Protein AF-0000000079721754 (afdb_homodimer)

Foldseek 3Di:
DKKKKWKFAPVLVVQLQVLCVVVPQNDWDKDKDWDWDLPPPDDPPPPPSPPRDTDIIMIIIGDADPVCVVVSVVSLVVRLDDPDPGGTDMDMDDDPKAAQPVVRDMDNVRRD/DKKKKWKFAPVLVVQLQVLCVVVPQPDWDKDKDWDFDQPPPPDPDDDDCSPRDTDIIMIIIADADPVCVVVSVVSLVVRLDDPDPGRTDMDMDDDDKAAQPVVRDMDRVRRD

Radius of gyration: 19.51 Å; Cα contacts (8 Å, |Δi|>4): 430; chains: 2; bounding box: 58×49×36 Å

Organism: NCBI:txid616991

Structure (mmCIF, N/CA/C/O backbone):
data_AF-0000000079721754-model_v1
#
loop_
_entity.id
_entity.type
_entity.pdbx_description
1 polymer 'Nitrogen regulatory protein P-II family'
#
loop_
_atom_site.group_PDB
_atom_site.id
_atom_site.type_symbol
_atom_site.label_atom_id
_atom_site.label_alt_id
_atom_site.label_comp_id
_atom_site.label_asym_id
_atom_site.label_entity_id
_atom_site.label_seq_id
_atom_site.pdbx_PDB_ins_code
_atom_site.Cartn_x
_atom_site.Cartn_y
_atom_site.Cartn_z
_atom_site.occupancy
_atom_site.B_iso_or_equiv
_atom_site.auth_seq_id
_atom_site.auth_comp_id
_atom_site.auth_asym_id
_atom_site.auth_atom_id
_atom_site.pdbx_PDB_model_num
ATOM 1 N N . MET A 1 1 ? 7.012 -6.102 11.469 1 96.62 1 MET A N 1
ATOM 2 C CA . MET A 1 1 ? 6.816 -5 10.531 1 96.62 1 MET A CA 1
ATOM 3 C C . MET A 1 1 ? 5.391 -4.465 10.602 1 96.62 1 MET A C 1
ATOM 5 O O . MET A 1 1 ? 4.457 -5.211 10.914 1 96.62 1 MET A O 1
ATOM 9 N N . LYS A 1 2 ? 5.215 -3.211 10.516 1 98.38 2 LYS A N 1
ATOM 10 C CA . LYS A 1 2 ? 3.895 -2.594 10.594 1 98.38 2 LYS A CA 1
ATOM 11 C C . LYS A 1 2 ? 3.588 -1.787 9.336 1 98.38 2 LYS A C 1
ATOM 13 O O . LYS A 1 2 ? 4.477 -1.153 8.766 1 98.38 2 LYS A O 1
ATOM 18 N N . LYS A 1 3 ? 2.326 -1.856 8.984 1 98.62 3 LYS A N 1
ATOM 19 C CA . LYS A 1 3 ? 1.794 -0.951 7.973 1 98.62 3 LYS A CA 1
ATOM 20 C C . LYS A 1 3 ? 0.983 0.173 8.609 1 98.62 3 LYS A C 1
ATOM 22 O O . LYS A 1 3 ? 0.074 -0.084 9.406 1 98.62 3 LYS A O 1
ATOM 27 N N . ILE A 1 4 ? 1.38 1.38 8.266 1 98.75 4 ILE A N 1
ATOM 28 C CA . ILE A 1 4 ? 0.632 2.574 8.641 1 98.75 4 ILE A CA 1
ATOM 29 C C . ILE A 1 4 ? -0.169 3.082 7.445 1 98.75 4 ILE A C 1
ATOM 31 O O . ILE A 1 4 ? 0.4 3.395 6.395 1 98.75 4 ILE A O 1
ATOM 35 N N . GLU A 1 5 ? -1.462 3.117 7.574 1 98.88 5 GLU A N 1
ATOM 36 C CA . GLU A 1 5 ? -2.354 3.795 6.641 1 98.88 5 GLU A CA 1
ATOM 37 C C . GLU A 1 5 ? -2.889 5.098 7.23 1 98.88 5 GLU A C 1
ATOM 39 O O . GLU A 1 5 ? -3.518 5.09 8.289 1 98.88 5 GLU A O 1
ATOM 44 N N . ALA A 1 6 ? -2.65 6.184 6.531 1 98.88 6 ALA A N 1
ATOM 45 C CA . ALA A 1 6 ? -3.127 7.48 7.004 1 98.88 6 ALA A CA 1
ATOM 46 C C . ALA A 1 6 ? -3.986 8.172 5.949 1 98.88 6 ALA A C 1
ATOM 48 O O . ALA A 1 6 ? -3.627 8.195 4.77 1 98.88 6 ALA A O 1
ATOM 49 N N . ILE A 1 7 ? -5.125 8.68 6.301 1 98.62 7 ILE A N 1
ATOM 50 C CA . ILE A 1 7 ? -5.988 9.531 5.492 1 98.62 7 ILE A CA 1
ATOM 51 C C . ILE A 1 7 ? -5.984 10.953 6.051 1 98.62 7 ILE A C 1
ATOM 53 O O . ILE A 1 7 ? -6.379 11.172 7.195 1 98.62 7 ILE A O 1
ATOM 57 N N . ILE A 1 8 ? -5.496 11.875 5.227 1 98.56 8 ILE A N 1
ATOM 58 C CA . ILE A 1 8 ? -5.309 13.227 5.746 1 98.56 8 ILE A CA 1
ATOM 59 C C . ILE A 1 8 ? -5.832 14.242 4.738 1 98.56 8 ILE A C 1
ATOM 61 O O . ILE A 1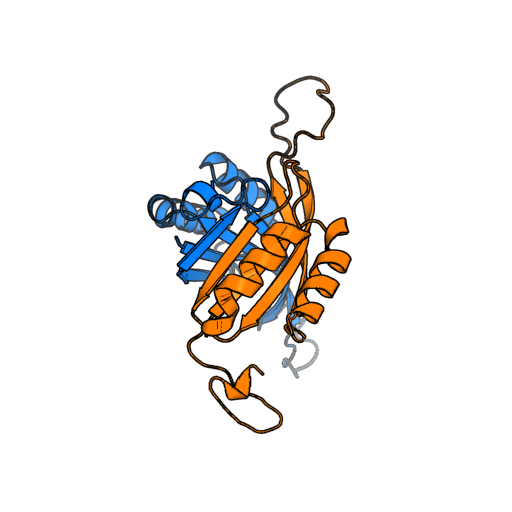 8 ? -6.137 13.898 3.594 1 98.56 8 ILE A O 1
ATOM 65 N N . ARG A 1 9 ? -5.922 15.516 5.184 1 97 9 ARG A N 1
ATOM 66 C CA . ARG A 1 9 ? -6.207 16.609 4.266 1 97 9 ARG A CA 1
ATOM 67 C C . ARG A 1 9 ? -5.121 16.734 3.201 1 97 9 ARG A C 1
ATOM 69 O O . ARG A 1 9 ? -3.93 16.672 3.512 1 97 9 ARG A O 1
ATOM 76 N N . LYS A 1 10 ? -5.598 17 2.012 1 97.25 10 LYS A N 1
ATOM 77 C CA . LYS A 1 10 ? -4.629 17.203 0.936 1 97.25 10 LYS A CA 1
ATOM 78 C C . LYS A 1 10 ? -3.709 18.375 1.242 1 97.25 10 LYS A C 1
ATOM 80 O O . LYS A 1 10 ? -2.525 18.359 0.899 1 97.25 10 LYS A O 1
ATOM 85 N N . SER A 1 11 ? -4.238 19.391 1.884 1 97.38 11 SER A N 1
ATOM 86 C CA . SER A 1 11 ? -3.496 20.625 2.156 1 97.38 11 SER A CA 1
ATOM 87 C C . SER A 1 11 ? -2.357 20.375 3.139 1 97.38 11 SER A C 1
ATOM 89 O O . SER A 1 11 ? -1.442 21.188 3.258 1 97.38 11 SER A O 1
ATOM 91 N N . LYS A 1 12 ? -2.379 19.25 3.834 1 98.12 12 LYS A N 1
ATOM 92 C CA . LYS A 1 12 ? -1.372 18.969 4.855 1 98.12 12 LYS A CA 1
ATOM 93 C C . LYS A 1 12 ? -0.312 18 4.336 1 98.12 12 LYS A C 1
ATOM 95 O O . LYS A 1 12 ? 0.682 17.734 5.016 1 98.12 12 LYS A O 1
ATOM 100 N N . PHE A 1 13 ? -0.458 17.5 3.18 1 97.75 13 PHE A N 1
ATOM 101 C CA . PHE A 1 13 ? 0.367 16.406 2.676 1 97.75 13 PHE A CA 1
ATOM 102 C C . PHE A 1 13 ? 1.832 16.828 2.607 1 97.75 13 PHE A C 1
ATOM 104 O O . PHE A 1 13 ? 2.713 16.094 3.053 1 97.75 13 PHE A O 1
ATOM 111 N N . ASP A 1 14 ? 2.059 17.984 1.991 1 96.38 14 ASP A N 1
ATOM 112 C CA . ASP A 1 14 ? 3.447 18.406 1.822 1 96.38 14 ASP A CA 1
ATOM 113 C C . ASP A 1 14 ? 4.152 18.531 3.172 1 96.38 14 ASP A C 1
ATOM 115 O O . ASP A 1 14 ? 5.312 18.141 3.311 1 96.38 14 ASP A O 1
ATOM 119 N N . ASP A 1 15 ? 3.486 19.047 4.152 1 97.88 15 ASP A N 1
ATOM 120 C CA . ASP A 1 15 ? 4.047 19.172 5.496 1 97.88 15 ASP A CA 1
ATOM 121 C C . ASP A 1 15 ? 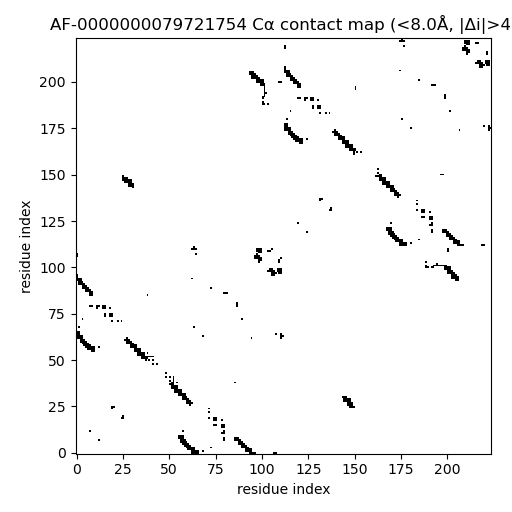4.34 17.797 6.094 1 97.88 15 ASP A C 1
ATOM 123 O O . ASP A 1 15 ? 5.402 17.578 6.68 1 97.88 15 ASP A O 1
ATOM 127 N N . VAL A 1 16 ? 3.418 16.891 5.977 1 98.31 16 VAL A N 1
ATOM 128 C CA . VAL A 1 16 ? 3.58 15.539 6.5 1 98.31 16 VAL A CA 1
ATOM 129 C C . VAL A 1 16 ? 4.746 14.844 5.801 1 98.31 16 VAL A C 1
ATOM 131 O O . VAL A 1 16 ? 5.594 14.227 6.449 1 98.31 16 VAL A O 1
ATOM 134 N N . LYS A 1 17 ? 4.75 14.984 4.469 1 96.75 17 LYS A N 1
ATOM 135 C CA . LYS A 1 17 ? 5.828 14.406 3.674 1 96.75 17 LYS A CA 1
ATOM 136 C C . LYS A 1 17 ? 7.191 14.883 4.16 1 96.75 17 LYS A C 1
ATOM 138 O O . LYS A 1 17 ? 8.094 14.078 4.387 1 96.75 17 LYS A O 1
ATOM 143 N N . LYS A 1 18 ? 7.336 16.172 4.301 1 96.12 18 LYS A N 1
ATOM 144 C CA . LYS A 1 18 ? 8.586 16.766 4.77 1 96.12 18 LYS A CA 1
ATOM 145 C C . LYS A 1 18 ? 8.953 16.234 6.156 1 96.12 18 LYS A C 1
ATOM 147 O O . LYS A 1 18 ? 10.109 15.883 6.406 1 96.12 18 LYS A O 1
ATOM 152 N N . ALA A 1 19 ? 8.031 16.203 7.047 1 98 19 ALA A N 1
ATOM 153 C CA . ALA A 1 19 ? 8.266 15.75 8.422 1 98 19 ALA A CA 1
ATOM 154 C C . ALA A 1 19 ? 8.695 14.289 8.453 1 98 19 ALA A C 1
ATOM 156 O O . ALA A 1 19 ? 9.57 13.906 9.227 1 98 19 ALA A O 1
ATOM 157 N N . LEU A 1 20 ? 8.055 13.445 7.656 1 97.12 20 LEU A N 1
ATOM 158 C CA . LEU A 1 20 ? 8.422 12.039 7.574 1 97.12 20 LEU A CA 1
ATOM 159 C C . LEU A 1 20 ? 9.859 11.875 7.094 1 97.12 20 LEU A C 1
ATOM 161 O O . LEU A 1 20 ? 10.609 11.055 7.629 1 97.12 20 LEU A O 1
ATOM 165 N N . HIS A 1 21 ? 10.211 12.688 6.102 1 94.19 21 HIS A N 1
ATOM 166 C CA . HIS A 1 21 ? 11.578 12.648 5.59 1 94.19 21 HIS A CA 1
ATOM 167 C C . HIS A 1 21 ? 12.578 13.023 6.676 1 94.19 21 HIS A C 1
ATOM 169 O O . HIS A 1 21 ? 13.656 12.43 6.762 1 94.19 21 HIS A O 1
ATOM 175 N N . GLN A 1 22 ? 12.258 13.938 7.453 1 96.12 22 GLN A N 1
ATOM 176 C CA . GLN A 1 22 ? 13.148 14.43 8.5 1 96.12 22 GLN A CA 1
ATOM 177 C C . GLN A 1 22 ? 13.445 13.344 9.523 1 96.12 22 GLN A C 1
ATOM 179 O O . GLN A 1 22 ? 14.523 13.32 10.117 1 96.12 22 GLN A O 1
ATOM 184 N N . ILE A 1 23 ? 12.539 12.406 9.695 1 95.62 23 ILE A N 1
ATOM 185 C CA . ILE A 1 23 ? 12.773 11.375 10.695 1 95.62 23 ILE A CA 1
ATOM 186 C C . ILE A 1 23 ? 13.281 10.102 10.016 1 95.62 23 ILE A C 1
ATOM 188 O O . ILE A 1 23 ? 13.359 9.047 10.641 1 95.62 23 ILE A O 1
ATOM 192 N N . GLY A 1 24 ? 13.445 10.133 8.672 1 93.06 24 GLY A N 1
ATOM 193 C CA . GLY A 1 24 ? 14.086 9.031 7.977 1 93.06 24 GLY A CA 1
ATOM 194 C C . GLY A 1 24 ? 13.109 8.117 7.266 1 93.06 24 GLY A C 1
ATOM 195 O O . GLY A 1 24 ? 13.477 7.039 6.809 1 93.06 24 GLY A O 1
ATOM 196 N N . VAL A 1 25 ? 11.891 8.445 7.289 1 93.81 25 VAL A N 1
ATOM 197 C CA . VAL A 1 25 ? 10.898 7.707 6.52 1 93.81 25 VAL A CA 1
ATOM 198 C C . VAL A 1 25 ? 10.789 8.297 5.113 1 93.81 25 VAL A C 1
ATOM 200 O O . VAL A 1 25 ? 10.062 9.266 4.895 1 93.81 25 VAL A O 1
ATOM 203 N N . ASN A 1 26 ? 11.461 7.617 4.207 1 89.62 26 ASN A N 1
ATOM 204 C CA . ASN A 1 26 ? 11.648 8.234 2.896 1 89.62 26 ASN A CA 1
ATOM 205 C C . ASN A 1 26 ? 10.82 7.523 1.827 1 89.62 26 ASN A C 1
ATOM 207 O O . ASN A 1 26 ? 10.594 8.07 0.748 1 89.62 26 ASN A O 1
ATOM 211 N N . PHE A 1 27 ? 10.453 6.301 2.191 1 90.44 27 PHE A N 1
ATOM 212 C CA . PHE A 1 27 ? 9.812 5.48 1.17 1 90.44 27 PHE A CA 1
ATOM 213 C C . PHE A 1 27 ? 8.383 5.141 1.564 1 90.44 27 PHE A C 1
ATOM 215 O O . PHE A 1 27 ? 8.148 4.461 2.568 1 90.44 27 PHE A O 1
ATOM 222 N N . PHE A 1 28 ? 7.465 5.641 0.811 1 95.81 28 PHE A N 1
ATOM 223 C CA . PHE A 1 28 ? 6.066 5.273 0.996 1 95.81 28 PHE A CA 1
ATOM 224 C C . PHE A 1 28 ? 5.25 5.613 -0.245 1 95.81 28 PHE A C 1
ATOM 226 O O . PHE A 1 28 ? 5.734 6.293 -1.149 1 95.81 28 PHE A O 1
ATOM 233 N N . SER A 1 29 ? 4.051 5.109 -0.327 1 97.06 29 SER A N 1
ATOM 234 C CA . SER A 1 29 ? 3.137 5.371 -1.432 1 97.06 29 SER A CA 1
ATOM 235 C C . SER A 1 29 ? 1.952 6.219 -0.979 1 97.06 29 SER A C 1
ATOM 237 O O . SER A 1 29 ? 1.551 6.164 0.185 1 97.06 29 SER A O 1
ATOM 239 N N . TYR A 1 30 ? 1.486 6.98 -1.917 1 97.81 30 TYR A N 1
ATOM 240 C CA . TYR A 1 30 ? 0.288 7.758 -1.619 1 97.81 30 TYR A CA 1
ATOM 241 C C . TYR A 1 30 ? -0.588 7.906 -2.857 1 97.81 30 TYR A C 1
ATOM 243 O O . TYR A 1 30 ? -0.105 7.777 -3.986 1 97.81 30 TYR A O 1
ATOM 251 N N . TRP A 1 31 ? -1.877 8.109 -2.678 1 97.44 31 TRP A N 1
ATOM 252 C CA . TRP A 1 31 ? -2.84 8.375 -3.74 1 97.44 31 TRP A CA 1
ATOM 253 C C . TRP A 1 31 ? -4.043 9.141 -3.203 1 97.44 31 TRP A C 1
ATOM 255 O O . TRP A 1 31 ? -4.156 9.367 -1.996 1 97.44 31 TRP A O 1
ATOM 265 N N . ASP A 1 32 ? -4.836 9.648 -4.117 1 96.88 32 ASP A N 1
ATOM 266 C CA . ASP A 1 32 ? -6.031 10.375 -3.709 1 96.88 32 ASP A CA 1
ATOM 267 C C . ASP A 1 32 ? -7.199 9.43 -3.453 1 96.88 32 ASP A C 1
ATOM 269 O O . ASP A 1 32 ? -7.367 8.438 -4.168 1 96.88 32 ASP A O 1
ATOM 273 N N . VAL A 1 33 ? -7.977 9.828 -2.48 1 97.31 33 VAL A N 1
ATOM 274 C CA . VAL A 1 33 ? -9.211 9.102 -2.203 1 97.31 33 VAL A CA 1
ATOM 275 C C . VAL A 1 33 ? -10.352 10.094 -1.987 1 97.31 33 VAL A C 1
ATOM 277 O O . VAL A 1 33 ? -10.117 11.266 -1.701 1 97.31 33 VAL A O 1
ATOM 280 N N . THR A 1 34 ? -11.5 9.586 -2.246 1 94.94 34 THR A N 1
ATOM 281 C CA . THR A 1 34 ? -12.711 10.352 -1.976 1 94.94 34 THR A CA 1
ATOM 282 C C . THR A 1 34 ? -13.492 9.742 -0.815 1 94.94 34 THR A C 1
ATOM 284 O O . THR A 1 34 ? -13.766 8.539 -0.812 1 94.94 34 THR A O 1
ATOM 287 N N . GLY A 1 35 ? -13.609 10.531 0.188 1 91.62 35 GLY A N 1
ATOM 288 C CA . GLY A 1 35 ? -14.422 10.125 1.323 1 91.62 35 GLY A CA 1
ATOM 289 C C . GLY A 1 35 ? -15.805 10.742 1.316 1 91.62 35 GLY A C 1
ATOM 290 O O . GLY A 1 35 ? -16.094 11.617 0.498 1 91.62 35 GLY A O 1
ATOM 291 N N . VAL A 1 36 ? -16.688 10.094 2.135 1 88.62 36 VAL A N 1
ATOM 292 C CA . VAL A 1 36 ? -18.031 10.617 2.369 1 88.62 36 VAL A CA 1
ATOM 293 C C . VAL A 1 36 ? -18.156 11.086 3.818 1 88.62 36 VAL A C 1
ATOM 295 O O . VAL A 1 36 ? -17.719 10.383 4.742 1 88.62 36 VAL A O 1
ATOM 298 N N . GLY A 1 37 ? -18.406 12.344 3.967 1 78 37 GLY A N 1
ATOM 299 C CA . GLY A 1 37 ? -18.562 12.867 5.312 1 78 37 GLY A CA 1
ATOM 300 C C . GLY A 1 37 ? -19.625 13.961 5.414 1 78 37 GLY A C 1
ATOM 301 O O . GLY A 1 37 ? -20.281 14.289 4.426 1 78 37 GLY A O 1
ATOM 302 N N . ASN A 1 38 ? -19.969 14.203 6.66 1 70.19 38 ASN A N 1
ATOM 303 C CA . ASN A 1 38 ? -20.953 15.234 6.957 1 70.19 38 ASN A CA 1
ATOM 304 C C . ASN A 1 38 ? -20.375 16.641 6.828 1 70.19 38 ASN A C 1
ATOM 306 O O . ASN A 1 38 ? -20.875 17.578 7.434 1 70.19 38 ASN A O 1
ATOM 310 N N . GLU A 1 39 ? -19.266 16.609 6.152 1 59.31 39 GLU A N 1
ATOM 311 C CA . GLU A 1 39 ? -18.719 17.969 6.117 1 59.31 39 GLU A CA 1
ATOM 312 C C . GLU A 1 39 ? -19.672 18.922 5.41 1 59.31 39 GLU A C 1
ATOM 314 O O . GLU A 1 39 ? -20.109 18.672 4.285 1 59.31 39 GLU A O 1
ATOM 319 N N . LYS A 1 40 ? -20.484 19.578 6.18 1 53.81 40 LYS A N 1
ATOM 320 C CA . LYS A 1 40 ? -21.469 20.578 5.773 1 53.81 40 LYS A CA 1
ATOM 321 C C . LYS A 1 40 ? -20.844 21.625 4.852 1 53.81 40 LYS A C 1
ATOM 323 O O . LYS A 1 40 ? -20.25 22.594 5.324 1 53.81 40 LYS A O 1
ATOM 328 N N . GLU A 1 41 ? -20.047 21.203 3.955 1 49.56 41 GLU A N 1
ATOM 329 C CA . GLU A 1 41 ? -19.828 22.453 3.254 1 49.56 41 GLU A CA 1
ATOM 330 C C . GLU A 1 41 ? -21.125 23.031 2.701 1 49.56 41 GLU A C 1
ATOM 332 O O . GLU A 1 41 ? -21.109 23.969 1.91 1 49.56 41 GLU A O 1
ATOM 337 N N . GLY A 1 42 ? -22.094 22.203 2.592 1 45.84 42 GLY A N 1
ATOM 338 C CA . GLY A 1 42 ? -23.172 22.766 1.792 1 45.84 42 GLY A CA 1
ATOM 339 C C . GLY A 1 42 ? -23.875 23.938 2.457 1 45.84 42 GLY A C 1
ATOM 340 O O . GLY A 1 42 ? -23.859 24.047 3.684 1 45.84 42 GLY A O 1
ATOM 341 N N . HIS A 1 43 ? -23.938 25.016 1.72 1 44 43 HIS A N 1
ATOM 342 C CA . HIS A 1 43 ? -24.922 26.078 1.88 1 44 43 HIS A CA 1
ATOM 343 C C . HIS A 1 43 ? -26.312 25.516 2.111 1 44 43 HIS A C 1
ATOM 345 O O . HIS A 1 43 ? -26.719 24.562 1.443 1 44 43 HIS A O 1
ATOM 351 N N . VAL A 1 44 ? -26.812 25.625 3.449 1 45.53 44 VAL A N 1
ATOM 352 C CA . VAL A 1 44 ? -28.219 25.453 3.783 1 45.53 44 VAL A CA 1
ATOM 353 C C . VAL A 1 44 ? -29.078 25.844 2.58 1 45.53 44 VAL A C 1
ATOM 355 O O . VAL A 1 44 ? -29.172 27.016 2.219 1 45.53 44 VAL A O 1
ATOM 358 N N . TYR A 1 45 ? -28.797 25.109 1.357 1 46.56 45 TYR A N 1
ATOM 359 C CA . TYR A 1 45 ? -29.875 25.625 0.508 1 46.56 45 TYR A CA 1
ATOM 360 C C . TYR A 1 45 ? -31.188 24.906 0.774 1 46.56 45 TYR A C 1
ATOM 362 O O . TYR A 1 45 ? -31.344 23.734 0.422 1 46.56 45 TYR A O 1
ATOM 370 N N . ARG A 1 46 ? -32.062 25.484 1.209 1 48.69 46 ARG A N 1
ATOM 371 C CA . ARG A 1 46 ? -33.5 25.406 1.381 1 48.69 46 ARG A CA 1
ATOM 372 C C . ARG A 1 46 ? -33.906 24.047 1.946 1 48.69 46 ARG A C 1
ATOM 374 O O . ARG A 1 46 ? -34.719 23.344 1.348 1 48.69 46 ARG A O 1
ATOM 381 N N . GLY A 1 47 ? -33.312 23.328 3.219 1 45.69 47 GLY A N 1
ATOM 382 C CA . GLY A 1 47 ? -33.906 22.25 4 1 45.69 47 GLY A CA 1
ATOM 383 C C . GLY A 1 47 ? -33.219 20.922 3.83 1 45.69 47 GLY A C 1
ATOM 384 O O . GLY A 1 47 ? -33.219 20.094 4.746 1 45.69 47 GLY A O 1
ATOM 385 N N . ILE A 1 48 ? -33.406 20.219 2.623 1 49.28 48 ILE A N 1
ATOM 386 C CA . ILE A 1 48 ? -33.062 18.797 2.617 1 49.28 48 ILE A CA 1
ATOM 387 C C . ILE A 1 48 ? -31.547 18.641 2.711 1 4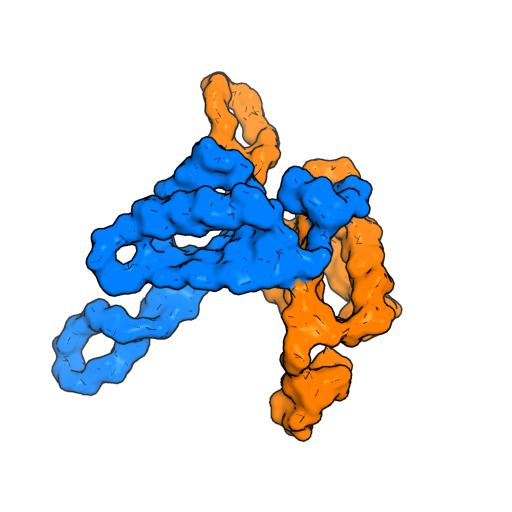9.28 48 ILE A C 1
ATOM 389 O O . ILE A 1 48 ? -30.812 19.109 1.831 1 49.28 48 ILE A O 1
ATOM 393 N N . SER A 1 49 ? -30.844 18.656 3.828 1 49.38 49 SER A N 1
ATOM 394 C CA . SER A 1 49 ? -29.422 18.594 4.152 1 49.38 49 SER A CA 1
ATOM 395 C C . SER A 1 49 ? -28.828 17.25 3.766 1 49.38 49 SER A C 1
ATOM 397 O O . SER A 1 49 ? -27.703 16.922 4.164 1 49.38 49 SER A O 1
ATOM 399 N N . TYR A 1 50 ? -29.406 16.328 3.125 1 52.91 50 TYR A N 1
ATOM 400 C CA . TYR A 1 50 ? -28.766 15.023 2.996 1 52.91 50 TYR A CA 1
ATOM 401 C C . TYR A 1 50 ? -27.438 15.141 2.262 1 52.91 50 TYR A C 1
ATOM 403 O O . TYR A 1 50 ? -27.406 15.195 1.029 1 52.91 50 TYR A O 1
ATOM 411 N N . SER A 1 51 ? -26.781 16.266 2.252 1 56.41 51 SER A N 1
ATOM 412 C CA . SER A 1 51 ? -25.781 16.406 1.198 1 56.41 51 SER A CA 1
ATOM 413 C C . SER A 1 51 ? -24.484 15.68 1.563 1 56.41 51 SER A C 1
ATOM 415 O O . SER A 1 51 ? -23.734 16.141 2.43 1 56.41 51 SER A O 1
ATOM 417 N N . THR A 1 52 ? -24.547 14.336 1.687 1 65.94 52 THR A N 1
ATOM 418 C CA . THR A 1 52 ? -23.234 13.695 1.737 1 65.94 52 THR A CA 1
ATOM 419 C C . THR A 1 52 ? -22.312 14.273 0.669 1 65.94 52 THR A C 1
ATOM 421 O O . THR A 1 52 ? -22.719 14.477 -0.475 1 65.94 52 THR A O 1
ATOM 424 N N . SER A 1 53 ? -21.297 15.102 1.13 1 79.75 53 SER A N 1
ATOM 425 C CA . SER A 1 53 ? -20.359 15.711 0.195 1 79.75 53 SER A CA 1
ATOM 426 C C . SER A 1 53 ? -19.141 14.828 -0.009 1 79.75 53 SER A C 1
ATOM 428 O O . SER A 1 53 ? -18.719 14.109 0.905 1 79.75 53 SER A O 1
ATOM 430 N N . ASP A 1 54 ? -18.828 14.594 -1.211 1 89.19 54 ASP A N 1
ATOM 431 C CA . ASP A 1 54 ? -17.547 13.984 -1.557 1 89.19 54 ASP A CA 1
ATOM 432 C C . ASP A 1 54 ? -16.391 14.828 -1.047 1 89.19 54 ASP A C 1
ATOM 434 O O . ASP A 1 54 ? -16.344 16.047 -1.263 1 89.19 54 ASP A O 1
ATOM 438 N N . ILE A 1 55 ? -15.586 14.188 -0.265 1 91.25 55 ILE A N 1
ATOM 439 C CA . ILE A 1 55 ? -14.43 14.883 0.294 1 91.25 55 ILE A CA 1
ATOM 440 C C . ILE A 1 55 ? -13.148 14.242 -0.231 1 91.25 55 ILE A C 1
ATOM 442 O O . ILE A 1 55 ? -12.953 13.031 -0.11 1 91.25 55 ILE A O 1
ATOM 446 N N . GLN A 1 56 ? -12.297 15.078 -0.735 1 95.25 56 GLN A N 1
ATOM 447 C CA . GLN A 1 56 ? -11.023 14.594 -1.255 1 95.25 56 GLN A CA 1
ATOM 448 C C . GLN A 1 56 ? -9.961 14.547 -0.157 1 95.25 56 GLN A C 1
ATOM 450 O O . GLN A 1 56 ? -9.812 15.508 0.606 1 95.25 56 GLN A O 1
ATOM 455 N N . ARG A 1 57 ? -9.273 13.398 -0.044 1 97.12 57 ARG A N 1
ATOM 456 C CA . ARG A 1 57 ? -8.211 13.195 0.938 1 97.12 57 ARG A CA 1
ATOM 457 C C . ARG A 1 57 ? -6.984 12.555 0.294 1 97.12 57 ARG A C 1
ATOM 459 O O . ARG A 1 57 ? -7.066 12.016 -0.812 1 97.12 57 ARG A O 1
ATOM 466 N N . ARG A 1 58 ? -5.891 12.719 1.001 1 98.12 58 ARG A N 1
ATOM 467 C CA . ARG A 1 58 ? -4.684 11.977 0.654 1 98.12 58 ARG A CA 1
ATOM 468 C C . ARG A 1 58 ? -4.555 10.719 1.501 1 98.12 58 ARG A C 1
ATOM 470 O O . ARG A 1 58 ? -4.73 10.758 2.721 1 98.12 58 ARG A O 1
ATOM 477 N N . TYR A 1 59 ? -4.344 9.656 0.805 1 98.69 59 TYR A N 1
ATOM 478 C CA . TYR A 1 59 ? -4.109 8.367 1.444 1 98.69 59 TYR A CA 1
ATOM 479 C C . TYR A 1 59 ? -2.639 7.984 1.379 1 98.69 59 TYR A C 1
ATOM 481 O O . TYR A 1 59 ? -2.035 7.992 0.303 1 98.69 59 TYR A O 1
ATOM 489 N N . LEU A 1 60 ? -2.066 7.723 2.537 1 98.62 60 LEU A N 1
ATOM 490 C CA . LEU A 1 60 ? -0.682 7.27 2.619 1 98.62 60 LEU A CA 1
ATOM 491 C C . LEU A 1 60 ? -0.612 5.812 3.053 1 98.62 60 LEU A C 1
ATOM 493 O O . LEU A 1 60 ? -1.329 5.395 3.965 1 98.62 60 LEU A O 1
ATOM 497 N N . SER A 1 61 ? 0.244 5.023 2.414 1 98.69 61 SER A N 1
ATOM 498 C CA . SER A 1 61 ? 0.623 3.676 2.828 1 98.69 61 SER A CA 1
ATOM 499 C C . SER A 1 61 ? 2.117 3.584 3.115 1 98.69 61 SER A C 1
ATOM 501 O O . SER A 1 61 ? 2.939 3.752 2.211 1 98.69 61 SER A O 1
ATOM 503 N N . ILE A 1 62 ? 2.449 3.312 4.363 1 98.06 62 ILE A N 1
ATOM 504 C CA . ILE A 1 62 ? 3.824 3.295 4.844 1 98.06 62 ILE A CA 1
ATOM 505 C C . ILE A 1 62 ? 4.105 1.977 5.562 1 98.06 62 ILE A C 1
ATOM 507 O O . ILE A 1 62 ? 3.381 1.6 6.488 1 98.06 62 ILE A O 1
ATOM 511 N N . VAL A 1 63 ? 5.102 1.254 5.145 1 98.19 63 VAL A N 1
ATOM 512 C CA . VAL A 1 63 ? 5.527 0.049 5.844 1 98.19 63 VAL A CA 1
ATOM 513 C C . VAL A 1 63 ? 6.887 0.285 6.5 1 98.19 63 VAL A C 1
ATOM 515 O O . VAL A 1 63 ? 7.844 0.684 5.832 1 98.19 63 VAL A O 1
ATOM 518 N N . ILE A 1 64 ? 6.918 0.025 7.82 1 97.31 64 ILE A N 1
ATOM 519 C CA . ILE A 1 64 ? 8.125 0.326 8.578 1 97.31 64 ILE A CA 1
ATOM 520 C C . ILE A 1 64 ? 8.43 -0.816 9.547 1 97.31 64 ILE A C 1
ATOM 522 O O . ILE A 1 64 ? 7.578 -1.681 9.781 1 97.31 64 ILE A O 1
ATOM 526 N N . SER A 1 65 ? 9.672 -0.776 10.008 1 96.12 65 SER A N 1
ATOM 527 C CA . SER A 1 65 ? 10.023 -1.663 11.109 1 96.12 65 SER A CA 1
ATOM 528 C C . SER A 1 65 ? 9.297 -1.264 12.391 1 96.12 65 SER A C 1
ATOM 530 O O . SER A 1 65 ? 8.898 -0.107 12.555 1 96.12 65 SER A O 1
ATOM 532 N N . ASP A 1 66 ? 9.18 -2.229 13.328 1 96.06 66 ASP A N 1
ATOM 533 C CA . ASP A 1 66 ? 8.438 -2.021 14.562 1 96.06 66 ASP A CA 1
ATOM 534 C C . ASP A 1 66 ? 9.016 -0.856 15.367 1 96.06 66 ASP A C 1
ATOM 536 O O . ASP A 1 66 ? 8.273 -0.102 15.992 1 96.06 66 ASP A O 1
ATOM 540 N N . ASP A 1 67 ? 10.289 -0.684 15.32 1 95.19 67 ASP A N 1
ATOM 541 C CA . ASP A 1 67 ? 10.969 0.302 16.156 1 95.19 67 ASP A CA 1
ATOM 542 C C . ASP A 1 67 ? 10.648 1.723 15.695 1 95.19 67 ASP A C 1
ATOM 544 O O . ASP A 1 67 ? 10.875 2.684 16.438 1 95.19 67 ASP A O 1
ATOM 548 N N . PHE A 1 68 ? 10.086 1.905 14.492 1 95.81 68 PHE A N 1
ATOM 549 C CA . PHE A 1 68 ? 9.789 3.229 13.953 1 95.81 68 PHE A CA 1
ATOM 550 C C . PHE A 1 68 ? 8.305 3.551 14.102 1 95.81 68 PHE A C 1
ATOM 552 O O . PHE A 1 68 ? 7.871 4.656 13.766 1 95.81 68 PHE A O 1
ATOM 559 N N . LEU A 1 69 ? 7.555 2.668 14.648 1 98.06 69 LEU A N 1
ATOM 560 C CA . LEU A 1 69 ? 6.105 2.807 14.625 1 98.06 69 LEU A CA 1
ATOM 561 C C . LEU A 1 69 ? 5.668 4.051 15.391 1 98.06 69 LEU A C 1
ATOM 563 O O . LEU A 1 69 ? 5.016 4.938 14.828 1 98.06 69 LEU A O 1
ATOM 567 N N . GLU A 1 70 ? 6.07 4.164 16.625 1 98.5 70 GLU A N 1
ATOM 568 C CA . GLU A 1 70 ? 5.605 5.254 17.484 1 98.5 70 GLU A CA 1
ATOM 569 C C . GLU A 1 70 ? 6.039 6.609 16.922 1 98.5 70 GLU A C 1
ATOM 571 O O . GLU A 1 70 ? 5.23 7.539 16.844 1 98.5 70 GLU A O 1
ATOM 576 N N . THR A 1 71 ? 7.293 6.727 16.594 1 98.56 71 THR A N 1
ATOM 577 C CA . THR A 1 71 ? 7.812 7.984 16.062 1 98.56 71 THR A CA 1
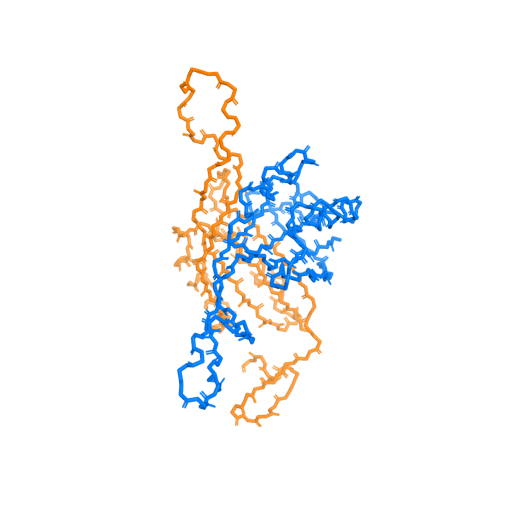ATOM 578 C C . THR A 1 71 ? 7.078 8.383 14.789 1 98.56 71 THR A C 1
ATOM 580 O O . THR A 1 71 ? 6.738 9.555 14.602 1 98.56 71 THR A O 1
ATOM 583 N N . THR A 1 72 ? 6.824 7.449 13.883 1 98.69 72 THR A N 1
ATOM 584 C CA . THR A 1 72 ? 6.16 7.734 12.609 1 98.69 72 THR A CA 1
ATOM 585 C C . THR A 1 72 ? 4.719 8.18 12.844 1 98.69 72 THR A C 1
ATOM 587 O O . THR A 1 72 ? 4.285 9.195 12.305 1 98.69 72 THR A O 1
ATOM 590 N N . VAL A 1 73 ? 3.986 7.445 13.688 1 98.88 73 VAL A N 1
ATOM 591 C CA . VAL A 1 73 ? 2.598 7.781 13.984 1 98.88 73 VAL A CA 1
ATOM 592 C C . VAL A 1 73 ? 2.523 9.172 14.617 1 98.88 73 VAL A C 1
ATOM 594 O O . VAL A 1 73 ? 1.73 10.008 14.188 1 98.88 73 VAL A O 1
ATOM 597 N N . ASN A 1 74 ? 3.361 9.438 15.594 1 98.88 74 ASN A N 1
ATOM 598 C CA . ASN A 1 74 ? 3.346 10.727 16.266 1 98.88 74 ASN A CA 1
ATOM 599 C C . ASN A 1 74 ? 3.672 11.867 15.312 1 98.88 74 ASN A C 1
ATOM 601 O O . ASN A 1 74 ? 3.098 12.953 15.414 1 98.88 74 ASN A O 1
ATOM 605 N N . THR A 1 75 ? 4.613 11.633 14.422 1 98.88 75 THR A N 1
ATOM 606 C CA . THR A 1 75 ? 4.969 12.648 13.43 1 98.88 75 THR A CA 1
ATOM 607 C C . THR A 1 75 ? 3.76 13.008 12.57 1 98.88 75 THR A C 1
ATOM 609 O O . THR A 1 75 ? 3.49 14.188 12.336 1 98.88 75 THR A O 1
ATOM 612 N N . ILE A 1 76 ? 2.992 12.023 12.078 1 98.88 76 ILE A N 1
ATOM 613 C CA . ILE A 1 76 ? 1.816 12.289 11.25 1 98.88 76 ILE A CA 1
ATOM 614 C C . ILE A 1 76 ? 0.751 13 12.086 1 98.88 76 ILE A C 1
ATOM 616 O O . ILE A 1 76 ? 0.166 13.992 11.641 1 98.88 76 ILE A O 1
ATOM 620 N N . LEU A 1 77 ? 0.519 12.516 13.344 1 98.81 77 LEU A N 1
ATOM 621 C CA . LEU A 1 77 ? -0.472 13.117 14.227 1 98.81 77 LEU A CA 1
ATOM 622 C C . LEU A 1 77 ? -0.188 14.602 14.422 1 98.81 77 LEU A C 1
ATOM 624 O O . LEU A 1 77 ? -1.096 15.43 14.32 1 98.81 77 LEU A O 1
ATOM 628 N N . ASP A 1 78 ? 1.048 14.922 14.656 1 98.75 78 ASP A N 1
ATOM 629 C CA . ASP A 1 78 ? 1.426 16.297 14.961 1 98.75 78 ASP A CA 1
ATOM 630 C C . ASP A 1 78 ? 1.342 17.172 13.711 1 98.75 78 ASP A C 1
ATOM 632 O O . ASP A 1 78 ? 0.864 18.312 13.773 1 98.75 78 ASP A O 1
ATOM 636 N N . THR A 1 79 ? 1.762 16.672 12.594 1 98.75 79 THR A N 1
ATOM 637 C CA . THR A 1 79 ? 1.941 17.484 11.398 1 98.75 79 THR A CA 1
ATOM 638 C C . THR A 1 79 ? 0.631 17.625 10.625 1 98.75 79 THR A C 1
ATOM 640 O O . THR A 1 79 ? 0.381 18.641 9.984 1 98.75 79 THR A O 1
ATOM 643 N N . ALA A 1 80 ? -0.254 16.641 10.727 1 98.62 80 ALA A N 1
ATOM 644 C CA . ALA A 1 80 ? -1.523 16.672 10.008 1 98.62 80 ALA A CA 1
ATOM 645 C C . ALA A 1 80 ? -2.592 17.406 10.812 1 98.62 80 ALA A C 1
ATOM 647 O O . ALA A 1 80 ? -3.68 17.688 10.297 1 98.62 80 ALA A O 1
ATOM 648 N N . TYR A 1 81 ? -2.303 17.75 12 1 98.19 81 TYR A N 1
ATOM 649 C CA . TYR A 1 81 ? -3.246 18.359 12.938 1 98.19 81 TYR A CA 1
ATOM 650 C C . TYR A 1 81 ? -3.605 19.781 12.523 1 98.19 81 TYR A C 1
ATOM 652 O O . TYR A 1 81 ? -2.723 20.594 12.242 1 98.19 81 TYR A O 1
ATOM 660 N N . SER A 1 82 ? -4.898 20.016 12.445 1 95.62 82 SER A N 1
ATOM 661 C CA . SER A 1 82 ? -5.375 21.391 12.289 1 95.62 82 SER A CA 1
ATOM 662 C C . SER A 1 82 ? -6.238 21.812 13.477 1 95.62 82 SER A C 1
ATOM 664 O O . SER A 1 82 ? -6.473 23 13.695 1 95.62 82 SER A O 1
ATOM 666 N N . GLY A 1 83 ? -6.809 20.812 14.18 1 95 83 GLY A N 1
ATOM 667 C CA . GLY A 1 83 ? -7.727 21.094 15.273 1 95 83 GLY A CA 1
ATOM 668 C C . GLY A 1 83 ? -9.18 21.109 14.844 1 95 83 GLY A C 1
ATOM 669 O O . GLY A 1 83 ? -10.078 21.25 15.672 1 95 83 GLY A O 1
ATOM 670 N N . ASN A 1 84 ? -9.406 20.953 13.594 1 93 84 ASN A N 1
ATOM 671 C CA . ASN A 1 84 ? -10.758 20.984 13.047 1 93 84 ASN A CA 1
ATOM 672 C C . ASN A 1 84 ? -11.219 19.594 12.602 1 93 84 ASN A C 1
ATOM 674 O O . ASN A 1 84 ? -10.391 18.719 12.352 1 93 84 ASN A O 1
ATOM 678 N N . VAL A 1 85 ? -12.5 19.438 12.516 1 90 85 VAL A N 1
ATOM 679 C CA . VAL A 1 85 ? -13.078 18.203 11.984 1 90 85 VAL A CA 1
ATOM 680 C C . VAL A 1 85 ? -12.539 17.938 10.586 1 90 85 VAL A C 1
ATOM 682 O O . VAL A 1 85 ? -12.422 18.875 9.773 1 90 85 VAL A O 1
ATOM 685 N N . GLY A 1 86 ? -12.188 16.688 10.289 1 91.56 86 GLY A N 1
ATOM 686 C CA . GLY A 1 86 ? -11.742 16.344 8.953 1 91.56 86 GLY A CA 1
ATOM 687 C C . GLY A 1 86 ? -10.242 16.141 8.852 1 91.56 86 GLY A C 1
ATOM 688 O O . GLY A 1 86 ? -9.695 16.031 7.758 1 91.56 86 GLY A O 1
ATOM 689 N N . ASP A 1 87 ? -9.586 16.109 9.977 1 95.5 87 ASP A N 1
ATOM 690 C CA . ASP A 1 87 ? -8.133 15.953 9.984 1 95.5 87 ASP A CA 1
ATOM 691 C C . ASP A 1 87 ? -7.723 14.555 9.539 1 95.5 87 ASP A C 1
ATOM 693 O O . ASP A 1 87 ? -6.578 14.328 9.141 1 95.5 87 ASP A O 1
ATOM 697 N N . GLY A 1 88 ? -8.695 13.609 9.625 1 96.31 88 GLY A N 1
ATOM 698 C CA . GLY A 1 88 ? -8.414 12.297 9.078 1 96.31 88 GLY A CA 1
ATOM 699 C C . GLY A 1 88 ? -8.133 11.25 10.141 1 96.31 88 GLY A C 1
ATOM 700 O O . GLY A 1 88 ? -8.539 11.406 11.297 1 96.31 88 GLY A O 1
ATOM 701 N N . LYS A 1 89 ? -7.664 10.078 9.797 1 98.12 89 LYS A N 1
ATOM 702 C CA . LYS A 1 89 ? -7.477 8.906 10.648 1 98.12 89 LYS A CA 1
ATOM 703 C C . LYS A 1 89 ? -6.188 8.164 10.289 1 98.12 89 LYS A C 1
ATOM 705 O O . LYS A 1 89 ? -5.688 8.289 9.164 1 98.12 89 LYS A O 1
ATOM 710 N N . ILE A 1 90 ? -5.676 7.449 11.258 1 98.88 90 ILE A N 1
ATOM 711 C CA . ILE A 1 90 ? -4.539 6.555 11.07 1 98.88 90 ILE A CA 1
ATOM 712 C C . ILE A 1 90 ? -4.926 5.137 11.477 1 98.88 90 ILE A C 1
ATOM 714 O O . ILE A 1 90 ? -5.586 4.938 12.5 1 98.88 90 ILE A O 1
ATOM 718 N N . PHE A 1 91 ? -4.574 4.152 10.727 1 98.81 91 PHE A N 1
ATOM 719 C CA . PHE A 1 91 ? -4.766 2.73 10.992 1 98.81 91 PHE A CA 1
ATOM 720 C C . PHE A 1 91 ? -3.432 1.993 10.977 1 98.81 91 PHE A C 1
ATOM 722 O O . PHE A 1 91 ? -2.57 2.277 10.141 1 98.81 91 PHE A O 1
ATOM 729 N N . ILE A 1 92 ? -3.242 1.07 11.898 1 98.81 92 ILE A N 1
ATOM 730 C CA . ILE A 1 92 ? -2.029 0.266 11.984 1 98.81 92 ILE A CA 1
ATOM 731 C C . ILE A 1 92 ? -2.377 -1.213 11.828 1 98.81 92 ILE A C 1
ATOM 733 O O . ILE A 1 92 ? -3.318 -1.703 12.461 1 98.81 92 ILE A O 1
ATOM 737 N N . SER A 1 93 ? -1.683 -1.93 10.969 1 98.56 93 SER A N 1
ATOM 738 C CA . SER A 1 93 ? -1.858 -3.369 10.805 1 98.56 93 SER A CA 1
ATOM 739 C C . SER A 1 93 ? -0.514 -4.086 10.758 1 98.56 93 SER A C 1
ATOM 741 O O . SER A 1 93 ? 0.53 -3.453 10.594 1 98.56 93 SER A O 1
ATOM 743 N N . GLU A 1 94 ? -0.596 -5.391 10.953 1 98.12 94 GLU A N 1
ATOM 744 C CA . GLU A 1 94 ? 0.605 -6.219 10.891 1 98.12 94 GLU A CA 1
ATOM 745 C C . GLU A 1 94 ? 0.964 -6.566 9.445 1 98.12 94 GLU A C 1
ATOM 747 O O . GLU A 1 94 ? 0.083 -6.859 8.641 1 98.12 94 GLU A O 1
ATOM 752 N N . VAL A 1 95 ? 2.209 -6.477 9.156 1 98.38 95 VAL A N 1
ATOM 753 C CA . VAL A 1 95 ? 2.773 -7.035 7.934 1 98.38 95 VAL A CA 1
ATOM 754 C C . VAL A 1 95 ? 3.598 -8.273 8.266 1 98.38 95 VAL A C 1
ATOM 756 O O . VAL A 1 95 ? 4.547 -8.211 9.047 1 98.38 95 VAL A O 1
ATOM 759 N N . LEU A 1 96 ? 3.252 -9.375 7.648 1 98 96 LEU A N 1
ATOM 760 C CA . LEU A 1 96 ? 3.881 -10.656 7.957 1 98 96 LEU A CA 1
ATOM 761 C C . LEU A 1 96 ? 5.266 -10.742 7.324 1 98 96 LEU A C 1
ATOM 763 O O . LEU A 1 96 ? 6.18 -11.336 7.902 1 98 96 LEU A O 1
ATOM 767 N N . GLU A 1 97 ? 5.363 -10.258 6.102 1 97.88 97 GLU A N 1
ATOM 768 C CA . GLU A 1 97 ? 6.609 -10.328 5.344 1 97.88 97 GLU A CA 1
ATOM 769 C C . GLU A 1 97 ? 6.715 -9.18 4.34 1 97.88 97 GLU A C 1
ATOM 771 O O . GLU A 1 97 ? 5.695 -8.633 3.912 1 97.88 97 GLU A O 1
ATOM 776 N N . ALA A 1 98 ? 7.906 -8.82 4 1 98.19 98 ALA A N 1
ATOM 777 C CA . ALA A 1 98 ? 8.219 -7.812 2.994 1 98.19 98 ALA A CA 1
ATOM 778 C C . ALA A 1 98 ? 9.359 -8.266 2.094 1 98.19 98 ALA A C 1
ATOM 780 O O . ALA A 1 98 ? 10.289 -8.938 2.553 1 98.19 98 ALA A O 1
ATOM 781 N N . TYR A 1 99 ? 9.25 -7.812 0.783 1 98.06 99 TYR A N 1
ATOM 782 C CA . TYR A 1 99 ? 10.312 -8.125 -0.174 1 98.06 99 TYR A CA 1
ATOM 783 C C . TYR A 1 99 ? 10.711 -6.887 -0.966 1 98.06 99 TYR A C 1
ATOM 785 O O . TYR A 1 99 ? 9.852 -6.102 -1.382 1 98.06 99 TYR A O 1
ATOM 793 N N . ARG A 1 100 ? 11.977 -6.734 -1.122 1 97.25 100 ARG A N 1
ATOM 794 C CA . ARG A 1 100 ? 12.516 -5.832 -2.135 1 97.25 100 ARG A CA 1
ATOM 795 C C . ARG A 1 100 ? 12.711 -6.551 -3.465 1 97.25 100 ARG A C 1
ATOM 797 O O . ARG A 1 100 ? 13.469 -7.52 -3.549 1 97.25 100 ARG A O 1
ATOM 804 N N . ILE A 1 101 ? 12.133 -6.055 -4.426 1 97.5 101 ILE A N 1
ATOM 805 C CA . ILE A 1 101 ? 12.086 -6.797 -5.68 1 97.5 101 ILE A CA 1
ATOM 806 C C . ILE A 1 101 ? 13.477 -6.848 -6.301 1 97.5 101 ILE A C 1
ATOM 808 O O . ILE A 1 101 ? 13.938 -7.91 -6.73 1 97.5 101 ILE A O 1
ATOM 812 N N . ARG A 1 102 ? 14.164 -5.703 -6.359 1 95.75 102 ARG A N 1
ATOM 813 C CA . ARG A 1 102 ? 15.453 -5.602 -7.039 1 95.75 102 ARG A CA 1
ATOM 814 C C . ARG A 1 102 ? 16.453 -6.613 -6.48 1 95.75 102 ARG A C 1
ATOM 816 O O . ARG A 1 102 ? 17.219 -7.211 -7.234 1 95.75 102 ARG A O 1
ATOM 823 N N . THR A 1 103 ? 16.422 -6.84 -5.219 1 95.62 103 THR A N 1
ATOM 824 C CA . THR A 1 103 ? 17.469 -7.645 -4.582 1 95.62 103 THR A CA 1
ATOM 825 C C . THR A 1 103 ? 16.891 -8.969 -4.074 1 95.62 103 THR A C 1
ATOM 827 O O . THR A 1 103 ? 17.641 -9.867 -3.689 1 95.62 103 THR A O 1
ATOM 830 N N . LYS A 1 104 ? 15.586 -9.055 -4.012 1 95.62 104 LYS A N 1
ATOM 831 C CA . LYS A 1 104 ? 14.836 -10.211 -3.518 1 95.62 104 LYS A CA 1
ATOM 832 C C . LYS A 1 104 ? 15.062 -10.414 -2.021 1 95.62 104 LYS A C 1
ATOM 834 O O . LYS A 1 104 ? 14.797 -11.492 -1.487 1 95.62 104 LYS A O 1
ATOM 839 N N . GLU A 1 105 ? 15.648 -9.422 -1.358 1 95.62 105 GLU A N 1
ATOM 840 C CA . GLU A 1 105 ? 15.75 -9.445 0.097 1 95.62 105 GLU A CA 1
ATOM 841 C C . GLU A 1 105 ? 14.375 -9.398 0.753 1 95.62 105 GLU A C 1
ATOM 843 O O . GLU A 1 105 ? 13.438 -8.82 0.204 1 95.62 105 GLU A O 1
ATOM 848 N N . SER A 1 106 ? 14.273 -10.031 1.994 1 95.62 106 SER A N 1
ATOM 849 C CA . SER A 1 106 ? 13 -10.07 2.715 1 95.62 106 SER A CA 1
ATOM 850 C C . SER A 1 106 ? 13.172 -9.602 4.156 1 95.62 106 SER A C 1
ATOM 852 O O . SER A 1 106 ? 14.289 -9.289 4.586 1 95.62 106 SER A O 1
ATOM 854 N N . GLY A 1 107 ? 11.992 -9.453 4.871 1 93.06 107 GLY A N 1
ATOM 855 C CA . GLY A 1 107 ? 12.031 -8.984 6.246 1 93.06 107 GLY A CA 1
ATOM 856 C C . GLY A 1 107 ? 12.367 -7.508 6.363 1 93.06 107 GLY A C 1
ATOM 857 O O . GLY A 1 107 ? 11.891 -6.695 5.566 1 93.06 107 GLY A O 1
ATOM 858 N N . LYS A 1 108 ? 13.211 -7.219 7.387 1 89.56 108 LYS A N 1
ATOM 859 C CA . LYS A 1 108 ? 13.594 -5.832 7.625 1 89.56 108 LYS A CA 1
ATOM 860 C C . LYS A 1 108 ? 14.375 -5.262 6.445 1 89.56 108 LYS A C 1
ATOM 862 O O . LYS A 1 108 ? 14.219 -4.09 6.098 1 89.56 108 LYS A O 1
ATOM 867 N N . ALA A 1 109 ? 15.188 -6.062 5.836 1 91 109 ALA A N 1
ATOM 868 C CA . ALA A 1 109 ? 15.984 -5.641 4.688 1 91 109 ALA A CA 1
ATOM 869 C C . ALA A 1 109 ? 15.094 -5.328 3.488 1 91 109 ALA A C 1
ATOM 871 O O . ALA A 1 109 ? 15.492 -4.59 2.586 1 91 109 ALA A O 1
ATOM 872 N N . GLY A 1 110 ? 13.867 -5.891 3.465 1 91.94 110 GLY A N 1
ATOM 873 C CA . GLY A 1 110 ? 12.93 -5.672 2.371 1 91.94 110 GLY A CA 1
ATOM 87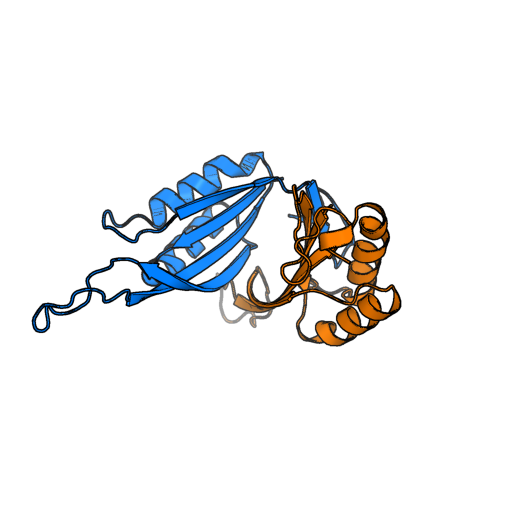4 C C . GLY A 1 110 ? 12.227 -4.332 2.447 1 91.94 110 GLY A C 1
ATOM 875 O O . GLY A 1 110 ? 11.664 -3.863 1.456 1 91.94 110 GLY A O 1
ATOM 876 N N . ILE A 1 111 ? 12.234 -3.746 3.633 1 90.31 111 ILE A N 1
ATOM 877 C CA . ILE A 1 111 ? 11.516 -2.486 3.793 1 90.31 111 ILE A CA 1
ATOM 878 C C . ILE A 1 111 ? 12.492 -1.317 3.678 1 90.31 111 ILE A C 1
ATOM 880 O O . ILE A 1 111 ? 12.109 -0.213 3.289 1 90.31 111 ILE A O 1
ATOM 884 N N . ASN A 1 112 ? 13.742 -1.44 4.156 1 76.94 112 ASN A N 1
ATOM 885 C CA . ASN A 1 112 ? 14.734 -0.372 4.223 1 76.94 112 ASN A CA 1
ATOM 886 C C . ASN A 1 112 ? 15.445 -0.185 2.883 1 76.94 112 ASN A C 1
ATOM 888 O O . ASN A 1 112 ? 15.633 -1.146 2.135 1 76.94 112 ASN A O 1
ATOM 892 N N . MET B 1 1 ? -5.535 -17.453 4.633 1 96.38 1 MET B N 1
ATOM 893 C CA . MET B 1 1 ? -5.555 -16.656 3.418 1 96.38 1 MET B CA 1
ATOM 894 C C . MET B 1 1 ? -4.605 -15.461 3.539 1 96.38 1 MET B C 1
ATOM 896 O O . MET B 1 1 ? -4.391 -14.945 4.637 1 96.38 1 MET B O 1
ATOM 900 N N . LYS B 1 2 ? -3.977 -15.125 2.537 1 98.25 2 LYS B N 1
ATOM 901 C CA . LYS B 1 2 ? -3.004 -14.039 2.557 1 98.25 2 LYS B CA 1
ATOM 902 C C . LYS B 1 2 ? -3.348 -12.969 1.518 1 98.25 2 LYS B C 1
ATOM 904 O O . LYS B 1 2 ? -3.883 -13.289 0.453 1 98.25 2 LYS B O 1
ATOM 909 N N . LYS B 1 3 ? -3.027 -11.758 1.969 1 98.62 3 LYS B N 1
ATOM 910 C CA . LYS B 1 3 ? -3.047 -10.641 1.028 1 98.62 3 LYS B CA 1
ATOM 911 C C . LYS B 1 3 ? -1.632 -10.258 0.605 1 98.62 3 LYS B C 1
ATOM 913 O O . LYS B 1 3 ? -0.752 -10.078 1.45 1 98.62 3 LYS B O 1
ATOM 918 N N . ILE B 1 4 ? -1.466 -10.211 -0.71 1 98.81 4 ILE B N 1
ATOM 919 C CA . ILE B 1 4 ? -0.237 -9.703 -1.31 1 98.81 4 ILE B CA 1
ATOM 920 C C . ILE B 1 4 ? -0.476 -8.297 -1.86 1 98.81 4 ILE B C 1
ATOM 922 O O . ILE B 1 4 ? -1.35 -8.094 -2.707 1 98.81 4 ILE B O 1
ATOM 926 N N . GLU B 1 5 ? 0.266 -7.332 -1.364 1 98.88 5 GLU B N 1
ATOM 927 C CA . GLU B 1 5 ? 0.353 -5.996 -1.951 1 98.88 5 GLU B CA 1
ATOM 928 C C . GLU B 1 5 ? 1.688 -5.793 -2.66 1 98.88 5 GLU B C 1
ATOM 930 O O . GLU B 1 5 ? 2.748 -5.887 -2.037 1 98.88 5 GLU B O 1
ATOM 935 N N . ALA B 1 6 ? 1.623 -5.484 -3.926 1 98.88 6 ALA B N 1
ATOM 936 C CA . ALA B 1 6 ? 2.844 -5.258 -4.695 1 98.88 6 ALA B CA 1
ATOM 937 C C . ALA B 1 6 ? 2.834 -3.875 -5.34 1 98.88 6 ALA B C 1
ATOM 939 O O . ALA B 1 6 ? 1.828 -3.459 -5.918 1 98.88 6 ALA B O 1
ATOM 940 N N . ILE B 1 7 ? 3.893 -3.135 -5.188 1 98.5 7 ILE B N 1
ATOM 941 C CA . ILE B 1 7 ? 4.148 -1.877 -5.883 1 98.5 7 ILE B CA 1
ATOM 942 C C . ILE B 1 7 ? 5.262 -2.07 -6.91 1 98.5 7 ILE B C 1
ATOM 944 O O . ILE B 1 7 ? 6.395 -2.404 -6.555 1 98.5 7 ILE B O 1
ATOM 948 N N . ILE B 1 8 ? 4.918 -1.836 -8.188 1 98.56 8 ILE B N 1
ATOM 949 C CA . ILE B 1 8 ? 5.883 -2.15 -9.234 1 98.56 8 ILE B CA 1
ATOM 950 C C . ILE B 1 8 ? 5.922 -1.016 -10.258 1 98.56 8 ILE B C 1
ATOM 952 O O . ILE B 1 8 ? 5.062 -0.132 -10.25 1 98.56 8 ILE B O 1
ATOM 956 N N . ARG B 1 9 ? 6.941 -1.136 -11.117 1 97.5 9 ARG B N 1
ATOM 957 C CA . ARG B 1 9 ? 6.98 -0.245 -12.273 1 97.5 9 ARG B CA 1
ATOM 958 C C . ARG B 1 9 ? 5.766 -0.459 -13.172 1 97.5 9 ARG B C 1
ATOM 960 O O . ARG B 1 9 ? 5.391 -1.598 -13.453 1 97.5 9 ARG B O 1
ATOM 967 N N . LYS B 1 10 ? 5.273 0.654 -13.656 1 97.69 10 LYS B N 1
ATOM 968 C CA . LYS B 1 10 ? 4.152 0.549 -14.586 1 97.69 10 LYS B CA 1
ATOM 969 C C . LYS B 1 10 ? 4.539 -0.242 -15.828 1 97.69 10 LYS B C 1
ATOM 971 O O . LYS B 1 10 ? 3.727 -0.991 -16.375 1 97.69 10 LYS B O 1
ATOM 976 N N . SER B 1 11 ? 5.734 -0.094 -16.25 1 98.06 11 SER B N 1
ATOM 977 C CA . SER B 1 11 ? 6.203 -0.722 -17.484 1 98.06 11 SER B CA 1
ATOM 978 C C . SER B 1 11 ? 6.25 -2.24 -17.344 1 98.06 11 SER B C 1
ATOM 980 O O . SER B 1 11 ? 6.336 -2.955 -18.344 1 98.06 11 SER B O 1
ATOM 982 N N . LYS B 1 12 ? 6.203 -2.734 -16.141 1 98.56 12 LYS B N 1
ATOM 983 C CA . LYS B 1 12 ? 6.316 -4.172 -15.906 1 98.56 12 LYS B CA 1
ATOM 984 C C . LYS B 1 12 ? 4.949 -4.801 -15.664 1 98.56 12 LYS B C 1
ATOM 986 O O . LYS B 1 12 ? 4.832 -6.023 -15.562 1 98.56 12 LYS B O 1
ATOM 991 N N . PHE B 1 13 ? 3.912 -4.043 -15.648 1 98.69 13 PHE B N 1
ATOM 992 C CA . PHE B 1 13 ? 2.604 -4.516 -15.211 1 98.69 13 PHE B CA 1
ATOM 993 C C . PHE B 1 13 ? 2.09 -5.609 -16.141 1 98.69 13 PHE B C 1
ATOM 995 O O . PHE B 1 13 ? 1.621 -6.652 -15.68 1 98.69 13 PHE B O 1
ATOM 1002 N N . ASP B 1 14 ? 2.15 -5.367 -17.406 1 98.69 14 ASP B N 1
ATOM 1003 C CA . ASP B 1 14 ? 1.603 -6.34 -18.344 1 98.69 14 ASP B CA 1
ATOM 1004 C C . ASP B 1 14 ? 2.326 -7.68 -18.234 1 98.69 14 ASP B C 1
ATOM 1006 O O . ASP B 1 14 ? 1.699 -8.734 -18.297 1 98.69 14 ASP B O 1
ATOM 1010 N N . ASP B 1 15 ? 3.607 -7.637 -18.078 1 98.81 15 ASP B N 1
ATOM 1011 C CA . ASP B 1 15 ? 4.387 -8.859 -17.891 1 98.81 15 ASP B CA 1
ATOM 1012 C C . ASP B 1 15 ? 3.979 -9.586 -16.609 1 98.81 15 ASP B C 1
ATOM 1014 O O . ASP B 1 15 ? 3.803 -10.812 -16.625 1 98.81 15 ASP B O 1
ATOM 1018 N N . VAL B 1 16 ? 3.844 -8.883 -15.531 1 98.88 16 VAL B N 1
ATOM 1019 C CA . VAL B 1 16 ? 3.461 -9.461 -14.25 1 98.88 16 VAL B CA 1
ATOM 1020 C C . VAL B 1 16 ? 2.061 -10.062 -14.359 1 98.88 16 VAL B C 1
ATOM 1022 O O . VAL B 1 16 ? 1.828 -11.195 -13.914 1 98.88 16 VAL B O 1
ATOM 1025 N N . LYS B 1 17 ? 1.182 -9.312 -14.977 1 98.75 17 LYS B N 1
ATOM 1026 C CA . LYS B 1 17 ? -0.19 -9.773 -15.164 1 98.75 17 LYS B CA 1
ATOM 1027 C C . LYS B 1 17 ? -0.221 -11.102 -15.922 1 98.75 17 LYS B C 1
ATOM 1029 O O . LYS B 1 17 ? -0.881 -12.047 -15.5 1 98.75 17 LYS B O 1
ATOM 1034 N N . LYS B 1 18 ? 0.449 -11.141 -17.016 1 98.75 18 LYS B N 1
ATOM 1035 C CA . LYS B 1 18 ? 0.509 -12.359 -17.812 1 98.75 18 LYS B CA 1
ATOM 1036 C C . LYS B 1 18 ? 1.082 -13.516 -17.016 1 98.75 18 LYS B C 1
ATOM 1038 O O . LYS B 1 18 ? 0.549 -14.633 -17.047 1 98.75 18 LYS B O 1
ATOM 1043 N N . ALA B 1 19 ? 2.139 -13.297 -16.312 1 98.88 19 ALA B N 1
ATOM 1044 C CA . ALA B 1 19 ? 2.797 -14.336 -15.516 1 98.88 19 ALA B CA 1
ATOM 1045 C C . ALA B 1 19 ? 1.877 -14.852 -14.414 1 98.88 19 ALA B C 1
ATOM 1047 O O . ALA B 1 19 ? 1.841 -16.047 -14.141 1 98.88 19 ALA B O 1
ATOM 1048 N N . LEU B 1 20 ? 1.14 -13.961 -13.773 1 98.69 20 LEU B N 1
ATOM 1049 C CA . LEU B 1 20 ? 0.195 -14.359 -12.734 1 98.69 20 LEU B CA 1
ATOM 1050 C C . LEU B 1 20 ? -0.903 -15.25 -13.312 1 98.69 20 LEU B C 1
ATOM 1052 O O . LEU B 1 20 ? -1.277 -16.25 -12.703 1 98.69 20 LEU B O 1
ATOM 1056 N N . HIS B 1 21 ? -1.379 -14.898 -14.492 1 98.19 21 HIS B N 1
ATOM 1057 C CA . HIS B 1 21 ? -2.406 -15.695 -15.148 1 98.19 21 HIS B CA 1
ATOM 1058 C C . HIS B 1 21 ? -1.892 -17.094 -15.477 1 98.19 21 HIS B C 1
ATOM 1060 O O . HIS B 1 21 ? -2.629 -18.078 -15.352 1 98.19 21 HIS B O 1
ATOM 1066 N N . GLN B 1 22 ? -0.703 -17.188 -15.852 1 98.5 22 GLN B N 1
ATOM 1067 C CA . GLN B 1 22 ? -0.108 -18.453 -16.234 1 98.5 22 GLN B CA 1
ATOM 1068 C C . GLN B 1 22 ? -0.055 -19.422 -15.047 1 98.5 22 GLN B C 1
ATOM 1070 O O . GLN B 1 22 ? -0.139 -20.641 -15.219 1 98.5 22 GLN B O 1
ATOM 1075 N N . ILE B 1 23 ? 0.044 -18.875 -13.844 1 97.31 23 ILE B N 1
ATOM 1076 C CA . ILE B 1 23 ? 0.142 -19.766 -12.688 1 97.31 23 ILE B CA 1
ATOM 1077 C C . ILE B 1 23 ? -1.23 -19.922 -12.039 1 97.31 23 ILE B C 1
ATOM 1079 O O . ILE B 1 23 ? -1.349 -20.484 -10.945 1 97.31 23 ILE B O 1
ATOM 1083 N N . GLY B 1 24 ? -2.262 -19.281 -12.617 1 96.56 24 GLY B N 1
ATOM 1084 C CA . GLY B 1 24 ? -3.625 -19.516 -12.164 1 96.56 24 GLY B CA 1
ATOM 1085 C C . GLY B 1 24 ? -4.156 -18.406 -11.281 1 96.56 24 GLY B C 1
ATOM 1086 O O . GLY B 1 24 ? -5.219 -18.547 -10.672 1 96.56 24 GLY B O 1
ATOM 1087 N N . VAL B 1 25 ? -3.385 -17.422 -11.102 1 96.81 25 VAL B N 1
ATOM 1088 C CA . VAL B 1 25 ? -3.871 -16.234 -10.383 1 96.81 25 VAL B CA 1
ATOM 1089 C C . VAL B 1 25 ? -4.535 -15.273 -11.359 1 96.81 25 VAL B C 1
ATOM 1091 O O . VAL B 1 25 ? -3.865 -14.445 -11.969 1 96.81 25 VAL B O 1
ATOM 1094 N N . ASN B 1 26 ? -5.895 -15.336 -11.352 1 94.62 26 ASN B N 1
ATOM 1095 C CA . ASN B 1 26 ? -6.617 -14.672 -12.438 1 94.62 26 ASN B CA 1
ATOM 1096 C C . ASN B 1 26 ? -7.355 -13.43 -11.938 1 94.62 26 ASN B C 1
ATOM 1098 O O . ASN B 1 26 ? -7.746 -12.578 -12.727 1 94.62 26 ASN B O 1
ATOM 1102 N N . PHE B 1 27 ? -7.547 -13.453 -10.602 1 93.81 27 PHE B N 1
ATOM 1103 C CA . PHE B 1 27 ? -8.398 -12.398 -10.055 1 93.81 27 PHE B CA 1
ATOM 1104 C C . PHE B 1 27 ? -7.629 -11.539 -9.062 1 93.81 27 PHE B C 1
ATOM 1106 O O . PHE B 1 27 ? -7.156 -12.039 -8.039 1 93.81 27 PHE B O 1
ATOM 1113 N N . PHE B 1 28 ? -7.453 -10.297 -9.352 1 97.62 28 PHE B N 1
ATOM 1114 C CA . PHE B 1 28 ? -6.855 -9.328 -8.438 1 97.62 28 PHE B CA 1
ATOM 1115 C C . PHE B 1 28 ? -7.184 -7.906 -8.867 1 97.62 28 PHE B C 1
ATOM 1117 O O . PHE B 1 28 ? -7.656 -7.684 -9.984 1 97.62 28 PHE B O 1
ATOM 1124 N N . SER B 1 29 ? -7.023 -6.941 -8.008 1 98.19 29 SER B N 1
ATOM 1125 C CA . SER B 1 29 ? -7.254 -5.527 -8.297 1 98.19 29 SER B CA 1
ATOM 1126 C C . SER B 1 29 ? -5.938 -4.77 -8.422 1 98.19 29 SER B C 1
ATOM 1128 O O . SER B 1 29 ? -4.926 -5.176 -7.852 1 98.19 29 SER B O 1
ATOM 1130 N N . TYR B 1 30 ? -5.996 -3.721 -9.195 1 98.44 30 TYR B N 1
ATOM 1131 C CA . TYR B 1 30 ? -4.828 -2.854 -9.305 1 98.44 30 TYR B CA 1
ATOM 1132 C C . TYR B 1 30 ? -5.242 -1.402 -9.516 1 98.44 30 TYR B C 1
ATOM 1134 O O . TYR B 1 30 ? -6.352 -1.13 -9.984 1 98.44 30 TYR B O 1
ATOM 1142 N N . TRP B 1 31 ? -4.395 -0.435 -9.102 1 97.69 31 TRP B N 1
ATOM 1143 C CA . TRP B 1 31 ? -4.574 0.993 -9.344 1 97.69 31 TRP B CA 1
ATOM 1144 C C . TRP B 1 31 ? -3.229 1.713 -9.359 1 97.69 31 TRP B C 1
ATOM 1146 O O . TRP B 1 31 ? -2.189 1.109 -9.086 1 97.69 31 TRP B O 1
ATOM 1156 N N . ASP B 1 32 ? -3.311 2.912 -9.781 1 97.31 32 ASP B N 1
ATOM 1157 C CA . ASP B 1 32 ? -2.096 3.725 -9.805 1 97.31 32 ASP B CA 1
ATOM 1158 C C . ASP B 1 32 ? -1.844 4.383 -8.453 1 97.31 32 ASP B C 1
ATOM 1160 O O . ASP B 1 32 ? -2.779 4.848 -7.801 1 97.31 32 ASP B O 1
ATOM 1164 N N . VAL B 1 33 ? -0.558 4.434 -8.102 1 97.31 33 VAL B N 1
ATOM 1165 C CA . VAL B 1 33 ? -0.137 5.156 -6.902 1 97.31 33 VAL B CA 1
ATOM 1166 C C . VAL B 1 33 ? 1.104 5.992 -7.215 1 97.31 33 VAL B C 1
ATOM 1168 O O . VAL B 1 33 ? 1.74 5.805 -8.258 1 97.31 33 VAL B O 1
ATOM 1171 N N . THR B 1 34 ? 1.331 6.895 -6.328 1 95.56 34 THR B N 1
ATOM 1172 C CA . THR B 1 34 ? 2.555 7.688 -6.402 1 95.56 34 THR B CA 1
ATOM 1173 C C . THR B 1 34 ? 3.506 7.324 -5.266 1 95.56 34 THR B C 1
ATOM 1175 O O . THR B 1 34 ? 3.086 7.207 -4.113 1 95.56 34 THR B O 1
ATOM 1178 N N . GLY B 1 35 ? 4.68 7.074 -5.609 1 91.81 35 GLY B N 1
ATOM 1179 C CA . GLY B 1 35 ? 5.723 6.805 -4.633 1 91.81 35 GLY B CA 1
ATOM 1180 C C . GLY B 1 35 ? 6.609 8.008 -4.359 1 91.81 35 GLY B C 1
ATOM 1181 O O . GLY B 1 35 ? 6.785 8.867 -5.227 1 91.81 35 GLY B O 1
ATOM 1182 N N . VAL B 1 36 ? 7.02 8.031 -3.109 1 86.88 36 VAL B N 1
ATOM 1183 C CA . VAL B 1 36 ? 8.078 8.953 -2.719 1 86.88 36 VAL B CA 1
ATOM 1184 C C . VAL B 1 36 ? 9.383 8.188 -2.492 1 86.88 36 VAL B C 1
ATOM 1186 O O . VAL B 1 36 ? 9.391 7.16 -1.806 1 86.88 36 VAL B O 1
ATOM 1189 N N . GLY B 1 37 ? 10.406 8.547 -3.254 1 77.06 37 GLY B N 1
ATOM 1190 C CA . GLY B 1 37 ? 11.695 7.883 -3.109 1 77.06 37 GLY B CA 1
ATOM 1191 C C . GLY B 1 37 ? 12.859 8.766 -3.504 1 77.06 37 GLY B C 1
ATOM 1192 O O . GLY B 1 37 ? 12.672 9.93 -3.865 1 77.06 37 GLY B O 1
ATOM 1193 N N . ASN B 1 38 ? 14.133 8.258 -3.195 1 62.97 38 ASN B N 1
ATOM 1194 C CA . ASN B 1 38 ? 15.352 8.977 -3.541 1 62.97 38 ASN B CA 1
ATOM 1195 C C . ASN B 1 38 ? 15.641 8.898 -5.039 1 62.97 38 ASN B C 1
ATOM 1197 O O . ASN B 1 38 ? 16.281 7.953 -5.504 1 62.97 38 ASN B O 1
ATOM 1201 N N . GLU B 1 39 ? 14.625 8.883 -5.801 1 54.56 39 GLU B N 1
ATOM 1202 C CA . GLU B 1 39 ? 15.062 8.75 -7.184 1 54.56 39 GLU B CA 1
ATOM 1203 C C . GLU B 1 39 ? 15.867 9.969 -7.633 1 54.56 39 GLU B C 1
ATOM 1205 O O . GLU B 1 39 ? 15.391 11.102 -7.523 1 54.56 39 GLU B O 1
ATOM 1210 N N . LYS B 1 40 ? 17.25 9.797 -7.523 1 48 40 LYS B N 1
ATOM 1211 C CA . LYS B 1 40 ? 18.234 10.727 -8.047 1 48 40 LYS B CA 1
ATOM 1212 C C . LYS B 1 40 ? 17.938 11.094 -9.5 1 48 40 LYS B C 1
ATOM 1214 O O . LYS B 1 40 ? 18.797 11.625 -10.203 1 48 40 LYS B O 1
ATOM 1219 N N . GLU B 1 41 ? 16.922 10.625 -10.039 1 44.91 41 GLU B N 1
ATOM 1220 C CA . GLU B 1 41 ? 17.125 10.977 -11.445 1 44.91 41 GLU B CA 1
ATOM 1221 C C . GLU B 1 41 ? 17.281 12.484 -11.625 1 44.91 41 GLU B C 1
ATOM 1223 O O . GLU B 1 41 ? 17.234 12.992 -12.75 1 44.91 41 GLU B O 1
ATOM 1228 N N . GLY B 1 42 ? 17.016 13.32 -10.734 1 41.19 42 GLY B N 1
ATOM 1229 C CA . GLY B 1 42 ? 17.266 14.664 -11.234 1 41.19 42 GLY B CA 1
ATOM 1230 C C . GLY B 1 42 ? 18.734 14.945 -11.469 1 41.19 42 GLY B C 1
ATOM 1231 O O . GLY B 1 42 ? 19.609 14.258 -10.922 1 41.19 42 GLY B O 1
ATOM 1232 N N . HIS B 1 43 ? 19.156 15.547 -12.68 1 38.56 43 HIS B N 1
ATOM 1233 C CA . HIS B 1 43 ? 20.406 16.25 -12.977 1 38.56 43 HIS B CA 1
ATOM 1234 C C . HIS B 1 43 ? 20.859 17.094 -11.789 1 38.56 43 HIS B C 1
ATOM 1236 O O . HIS B 1 43 ? 20.031 17.719 -11.117 1 38.56 43 HIS B O 1
ATOM 1242 N N . VAL B 1 44 ? 22.188 16.688 -11.234 1 39.81 44 VAL B N 1
ATOM 1243 C CA . VAL B 1 44 ? 23.016 17.516 -10.344 1 39.81 44 VAL B CA 1
ATOM 1244 C C . VAL B 1 44 ? 22.766 18.984 -10.617 1 39.81 44 VAL B C 1
ATOM 1246 O O . VAL B 1 44 ? 23.469 19.609 -11.414 1 39.81 44 VAL B O 1
ATOM 1249 N N . TYR B 1 45 ? 21.562 19.516 -10.852 1 37.72 45 TYR B N 1
ATOM 1250 C CA . TYR B 1 45 ? 21.859 20.922 -11.102 1 37.72 45 TYR B CA 1
ATOM 1251 C C . TYR B 1 45 ? 21.891 21.719 -9.797 1 37.72 45 TYR B C 1
ATOM 1253 O O . TYR B 1 45 ? 20.875 21.812 -9.094 1 37.72 45 TYR B O 1
ATOM 1261 N N . ARG B 1 46 ? 22.906 22.281 -9.43 1 37.88 46 ARG B N 1
ATOM 1262 C CA . ARG B 1 46 ? 23.562 23.312 -8.625 1 37.88 46 ARG B CA 1
ATOM 1263 C C . ARG B 1 46 ? 23.172 23.188 -7.16 1 37.88 46 ARG B C 1
ATOM 1265 O O . ARG B 1 46 ? 22.328 23.953 -6.672 1 37.88 46 ARG B O 1
ATOM 1272 N N . GLY B 1 47 ? 23.375 22.016 -6.199 1 39.91 47 GLY B N 1
ATOM 1273 C CA . GLY B 1 47 ? 23.516 21.844 -4.762 1 39.91 47 GLY B CA 1
ATOM 1274 C C . GLY B 1 47 ? 22.5 20.891 -4.176 1 39.91 47 GLY B C 1
ATOM 1275 O O . GLY B 1 47 ? 21.844 20.156 -4.91 1 39.91 47 GLY B O 1
ATOM 1276 N N . ILE B 1 48 ? 21.844 21.25 -2.662 1 42.12 48 ILE B N 1
ATOM 1277 C CA . ILE B 1 48 ? 21.312 20.406 -1.609 1 42.12 48 ILE B CA 1
ATOM 1278 C C . ILE B 1 48 ? 20.047 19.703 -2.105 1 42.12 48 ILE B C 1
ATOM 1280 O O . ILE B 1 48 ? 19.203 19.281 -1.304 1 42.12 48 ILE B O 1
ATOM 1284 N N . SER B 1 49 ? 19.656 19.234 -3.244 1 43.31 49 SER B N 1
ATOM 1285 C CA . SER B 1 49 ? 18.281 19 -3.682 1 43.31 49 SER B CA 1
ATOM 1286 C C . SER B 1 49 ? 17.766 17.641 -3.18 1 43.31 49 SER B C 1
ATOM 1288 O O . SER B 1 49 ? 18.203 16.594 -3.658 1 43.31 49 SER B O 1
ATOM 1290 N N . TYR B 1 50 ? 17.766 17.297 -1.962 1 48.16 50 TYR B N 1
ATOM 1291 C CA . TYR B 1 50 ? 16.969 16.141 -1.562 1 48.16 50 TYR B CA 1
ATOM 1292 C C . TYR B 1 50 ? 15.617 16.125 -2.264 1 48.16 50 TYR B C 1
ATOM 1294 O O . TYR B 1 50 ? 14.75 16.938 -1.958 1 48.16 50 TYR B O 1
ATOM 1302 N N . SER B 1 51 ? 15.578 16.219 -3.629 1 52.66 51 SER B N 1
ATOM 1303 C CA . SER B 1 51 ? 14.289 16.359 -4.301 1 52.66 51 SER B CA 1
ATOM 1304 C C . SER B 1 51 ? 13.523 15.031 -4.305 1 52.66 51 SER B C 1
ATOM 1306 O O . SER B 1 51 ? 14.008 14.031 -4.824 1 52.66 51 SER B O 1
ATOM 1308 N N . THR B 1 52 ? 12.953 14.656 -3.209 1 63.28 52 THR B N 1
ATOM 1309 C CA . THR B 1 52 ? 11.992 13.562 -3.277 1 63.28 52 THR B CA 1
ATOM 1310 C C . THR B 1 52 ? 11.078 13.719 -4.492 1 63.28 52 THR B C 1
ATOM 1312 O O . THR B 1 52 ? 10.664 14.836 -4.824 1 63.28 52 THR B O 1
ATOM 1315 N N . SER B 1 53 ? 11.352 12.875 -5.598 1 76.31 53 SER B N 1
ATOM 1316 C CA . SER B 1 53 ? 10.523 12.906 -6.801 1 76.31 53 SER B CA 1
ATOM 1317 C C . SER B 1 53 ? 9.305 11.992 -6.66 1 76.31 53 SER B C 1
ATOM 1319 O O . SER B 1 53 ? 9.359 10.984 -5.953 1 76.31 53 SER B O 1
ATOM 1321 N N . ASP B 1 54 ? 8.203 12.508 -7.039 1 87.31 54 ASP B N 1
ATOM 1322 C CA . ASP B 1 54 ? 6.988 11.727 -7.195 1 87.31 54 ASP B CA 1
ATOM 1323 C C . ASP B 1 54 ? 7.102 10.758 -8.367 1 87.31 54 ASP B C 1
ATOM 1325 O O . ASP B 1 54 ? 7.418 11.164 -9.492 1 87.31 54 ASP B O 1
ATOM 1329 N N . ILE B 1 55 ? 6.965 9.516 -8.039 1 91.56 55 ILE B N 1
ATOM 1330 C CA . ILE B 1 55 ? 7.121 8.477 -9.062 1 91.56 55 ILE B CA 1
ATOM 1331 C C . ILE B 1 55 ? 5.82 7.688 -9.195 1 91.56 55 ILE B C 1
ATOM 1333 O O . ILE B 1 55 ? 5.258 7.234 -8.195 1 91.56 55 ILE B O 1
ATOM 1337 N N . GLN B 1 56 ? 5.41 7.492 -10.422 1 95.62 56 GLN B N 1
ATOM 1338 C CA . GLN B 1 56 ? 4.199 6.719 -10.664 1 95.62 56 GLN B CA 1
ATOM 1339 C C . GLN B 1 56 ? 4.488 5.219 -10.641 1 95.62 56 GLN B C 1
ATOM 1341 O O . GLN B 1 56 ? 5.465 4.762 -11.242 1 95.62 56 GLN B O 1
ATOM 1346 N N . ARG B 1 57 ? 3.623 4.492 -9.906 1 97.44 57 ARG B N 1
ATOM 1347 C CA . ARG B 1 57 ? 3.742 3.045 -9.773 1 97.44 57 ARG B CA 1
ATOM 1348 C C . ARG B 1 57 ? 2.383 2.367 -9.922 1 97.44 57 ARG B C 1
ATOM 1350 O O . ARG B 1 57 ? 1.344 3.023 -9.828 1 97.44 57 ARG B O 1
ATOM 1357 N N . ARG B 1 58 ? 2.502 1.092 -10.266 1 98.44 58 ARG B N 1
ATOM 1358 C CA . ARG B 1 58 ? 1.31 0.251 -10.219 1 98.44 58 ARG B CA 1
ATOM 1359 C C . ARG B 1 58 ? 1.221 -0.499 -8.891 1 98.44 58 ARG B C 1
ATOM 1361 O O . ARG B 1 58 ? 2.207 -1.079 -8.43 1 98.44 58 ARG B O 1
ATOM 1368 N N . TYR B 1 59 ? 0.049 -0.363 -8.281 1 98.75 59 TYR B N 1
ATOM 1369 C CA . TYR B 1 59 ? -0.256 -1.072 -7.043 1 98.75 59 TYR B CA 1
ATOM 1370 C C . TYR B 1 59 ? -1.192 -2.246 -7.305 1 98.75 59 TYR B C 1
ATOM 1372 O O . TYR B 1 59 ? -2.244 -2.082 -7.926 1 98.75 59 TYR B O 1
ATOM 1380 N N . LEU B 1 60 ? -0.776 -3.436 -6.844 1 98.88 60 LEU B N 1
ATOM 1381 C CA . LEU B 1 60 ? -1.604 -4.633 -6.957 1 98.88 60 LEU B CA 1
ATOM 1382 C C . LEU B 1 60 ? -2.074 -5.102 -5.582 1 98.88 60 LEU B C 1
ATOM 1384 O O . LEU B 1 60 ? -1.29 -5.129 -4.633 1 98.88 60 LEU B O 1
ATOM 1388 N N . SER B 1 61 ? -3.309 -5.5 -5.484 1 98.75 61 SER B N 1
ATOM 1389 C CA . SER B 1 61 ? -3.883 -6.188 -4.332 1 98.75 61 SER B CA 1
ATOM 1390 C C . SER B 1 61 ? -4.406 -7.57 -4.715 1 98.75 61 SER B C 1
ATOM 1392 O O . SER B 1 61 ? -5.375 -7.684 -5.469 1 98.75 61 SER B O 1
ATOM 1394 N N . ILE B 1 62 ? -3.773 -8.578 -4.164 1 98.5 62 ILE B N 1
ATOM 1395 C CA . ILE B 1 62 ? -4.066 -9.961 -4.512 1 98.5 62 ILE B CA 1
ATOM 1396 C C . ILE B 1 62 ? -4.367 -10.758 -3.242 1 98.5 62 ILE B C 1
ATOM 1398 O O . ILE B 1 62 ? -3.561 -10.781 -2.311 1 98.5 62 ILE B O 1
ATOM 1402 N N . VAL B 1 63 ? -5.516 -11.445 -3.162 1 98.38 63 VAL B N 1
ATOM 1403 C CA . VAL B 1 63 ? -5.828 -12.336 -2.053 1 98.38 63 VAL B CA 1
ATOM 1404 C C . VAL B 1 63 ? -5.84 -13.789 -2.541 1 98.38 63 VAL B C 1
ATOM 1406 O O . VAL B 1 63 ? -6.523 -14.117 -3.514 1 98.38 63 VAL B O 1
ATOM 1409 N N . ILE B 1 64 ? -5.039 -14.57 -1.875 1 97.38 64 ILE B N 1
ATOM 1410 C CA . ILE B 1 64 ? -4.887 -15.953 -2.316 1 97.38 64 ILE B CA 1
ATOM 1411 C C . ILE B 1 64 ? -4.914 -16.891 -1.107 1 97.38 64 ILE B C 1
ATOM 1413 O O . ILE B 1 64 ? -4.82 -16.438 0.036 1 97.38 64 ILE B O 1
ATOM 1417 N N . SER B 1 65 ? -5.09 -18.172 -1.433 1 95.69 65 SER B N 1
ATOM 1418 C CA . SER B 1 65 ? -4.91 -19.188 -0.404 1 95.69 65 SER B CA 1
ATOM 1419 C C . SER B 1 65 ? -3.443 -19.312 -0.002 1 95.69 65 SER B C 1
ATOM 1421 O O . SER B 1 65 ? -2.551 -18.953 -0.773 1 95.69 65 SER B O 1
ATOM 1423 N N . ASP B 1 66 ? -3.252 -19.859 1.191 1 95.62 66 ASP B N 1
ATOM 1424 C CA . ASP B 1 66 ? -1.906 -19.969 1.746 1 95.62 66 ASP B CA 1
ATOM 1425 C C . ASP B 1 66 ? -0.997 -20.781 0.827 1 95.62 66 ASP B C 1
ATOM 1427 O O . ASP B 1 66 ? 0.191 -20.484 0.694 1 95.62 66 ASP B O 1
ATOM 1431 N N . ASP B 1 67 ? -1.539 -21.766 0.159 1 94.88 67 ASP B N 1
ATOM 1432 C CA . ASP B 1 67 ? -0.747 -22.703 -0.64 1 94.88 67 ASP B CA 1
ATOM 1433 C C . ASP B 1 67 ? -0.21 -22.031 -1.898 1 94.88 67 ASP B C 1
ATOM 1435 O O . ASP B 1 67 ? 0.714 -22.531 -2.537 1 94.88 67 ASP B O 1
ATOM 1439 N N . PHE B 1 68 ? -0.721 -20.828 -2.24 1 95.81 68 PHE B N 1
ATOM 1440 C CA . PHE B 1 68 ? -0.291 -20.125 -3.447 1 95.81 68 PHE B CA 1
ATOM 1441 C C . PHE B 1 68 ?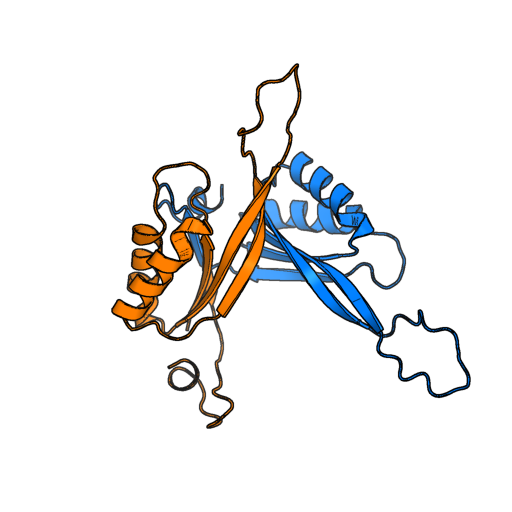 0.651 -18.969 -3.104 1 95.81 68 PHE B C 1
ATOM 1443 O O . PHE B 1 68 ? 1.182 -18.312 -3.996 1 95.81 68 PHE B O 1
ATOM 1450 N N . LEU B 1 69 ? 0.894 -18.797 -1.897 1 98 69 LEU B N 1
ATOM 1451 C CA . LEU B 1 69 ? 1.627 -17.609 -1.465 1 98 69 LEU B CA 1
ATOM 1452 C C . LEU B 1 69 ? 3.025 -17.594 -2.072 1 98 69 LEU B C 1
ATOM 1454 O O . LEU B 1 69 ? 3.387 -16.641 -2.773 1 98 69 LEU B O 1
ATOM 1458 N N . GLU B 1 70 ? 3.768 -18.656 -1.867 1 98.19 70 GLU B N 1
ATOM 1459 C CA . GLU B 1 70 ? 5.16 -18.688 -2.299 1 98.19 70 GLU B CA 1
ATOM 1460 C C . GLU B 1 70 ? 5.273 -18.562 -3.816 1 98.19 70 GLU B C 1
ATOM 1462 O O . GLU B 1 70 ? 6.07 -17.781 -4.324 1 98.19 70 GLU B O 1
ATOM 1467 N N . THR B 1 71 ? 4.5 -19.328 -4.496 1 98.5 71 THR B N 1
ATOM 1468 C CA . THR B 1 71 ? 4.539 -19.312 -5.953 1 98.5 71 THR B CA 1
ATOM 1469 C C . THR B 1 71 ? 4.176 -17.922 -6.48 1 98.5 71 THR B C 1
ATOM 1471 O O . THR B 1 71 ? 4.805 -17.438 -7.418 1 98.5 71 THR B O 1
ATOM 1474 N N . THR B 1 72 ? 3.154 -17.281 -5.93 1 98.75 72 THR B N 1
ATOM 1475 C CA . THR B 1 72 ? 2.703 -15.961 -6.379 1 98.75 72 THR B CA 1
ATOM 1476 C C . THR B 1 72 ? 3.773 -14.906 -6.117 1 98.75 72 THR B C 1
ATOM 1478 O O . THR B 1 72 ? 4.113 -14.125 -7.008 1 98.75 72 THR B O 1
ATOM 1481 N N . VAL B 1 73 ? 4.348 -14.906 -4.93 1 98.81 73 VAL B N 1
ATOM 1482 C CA . VAL B 1 73 ? 5.383 -13.945 -4.57 1 98.81 73 VAL B CA 1
ATOM 1483 C C . VAL B 1 73 ? 6.586 -14.109 -5.5 1 98.81 73 VAL B C 1
ATOM 1485 O O . VAL B 1 73 ? 7.082 -13.125 -6.059 1 98.81 73 VAL B O 1
ATOM 1488 N N . ASN B 1 74 ? 7.008 -15.352 -5.699 1 98.81 74 ASN B N 1
ATOM 1489 C CA . ASN B 1 74 ? 8.164 -15.609 -6.547 1 98.81 74 ASN B CA 1
ATOM 1490 C C . ASN B 1 74 ? 7.914 -15.172 -7.988 1 98.81 74 ASN B C 1
ATOM 1492 O O . ASN B 1 74 ? 8.812 -14.664 -8.656 1 98.81 74 ASN B O 1
ATOM 1496 N N . THR B 1 75 ? 6.742 -15.391 -8.461 1 98.88 75 THR B N 1
ATOM 1497 C CA . THR B 1 75 ? 6.387 -14.977 -9.812 1 98.88 75 THR B CA 1
ATOM 1498 C C . THR B 1 75 ? 6.52 -13.461 -9.961 1 98.88 75 THR B C 1
ATOM 1500 O O . THR B 1 75 ? 7.082 -12.977 -10.945 1 98.88 75 THR B O 1
ATOM 1503 N N . ILE B 1 76 ? 6.02 -12.68 -8.992 1 98.88 76 ILE B N 1
ATOM 1504 C CA . ILE B 1 76 ? 6.121 -11.227 -9.062 1 98.88 76 ILE B CA 1
ATOM 1505 C C . ILE B 1 76 ? 7.586 -10.805 -8.945 1 98.88 76 ILE B C 1
ATOM 1507 O O . ILE B 1 76 ? 8.062 -9.969 -9.719 1 98.88 76 ILE B O 1
ATOM 1511 N N . LEU B 1 77 ? 8.32 -11.453 -8.031 1 98.81 77 LEU B N 1
ATOM 1512 C CA . LEU B 1 77 ? 9.727 -11.117 -7.84 1 98.81 77 LEU B CA 1
ATOM 1513 C C . LEU B 1 77 ? 10.508 -11.281 -9.141 1 98.81 77 LEU B C 1
ATOM 1515 O O . LEU B 1 77 ? 11.32 -10.43 -9.5 1 98.81 77 LEU B O 1
ATOM 1519 N N . ASP B 1 78 ? 10.211 -12.297 -9.82 1 98.69 78 ASP B N 1
ATOM 1520 C CA . ASP B 1 78 ? 10.961 -12.633 -11.031 1 98.69 78 ASP B CA 1
ATOM 1521 C C . ASP B 1 78 ? 10.539 -11.742 -12.203 1 98.69 78 ASP B C 1
ATOM 1523 O O . ASP B 1 78 ? 11.383 -11.273 -12.969 1 98.69 78 ASP B O 1
ATOM 1527 N N . THR B 1 79 ? 9.281 -11.492 -12.32 1 98.81 79 THR B N 1
ATOM 1528 C CA . THR B 1 79 ? 8.758 -10.852 -13.516 1 98.81 79 THR B CA 1
ATOM 1529 C C . THR B 1 79 ? 8.852 -9.336 -13.406 1 98.81 79 THR B C 1
ATOM 1531 O O . THR B 1 79 ? 9.023 -8.641 -14.414 1 98.81 79 THR B O 1
ATOM 1534 N N . ALA B 1 80 ? 8.844 -8.805 -12.211 1 98.69 80 ALA B N 1
ATOM 1535 C CA . ALA B 1 80 ? 8.906 -7.355 -12.016 1 98.69 80 ALA B CA 1
ATOM 1536 C C . ALA B 1 80 ? 10.359 -6.875 -11.93 1 98.69 80 ALA B C 1
ATOM 1538 O O . ALA B 1 80 ? 10.617 -5.672 -11.898 1 98.69 80 ALA B O 1
ATOM 1539 N N . TYR B 1 81 ? 11.273 -7.766 -11.898 1 98.19 81 TYR B N 1
ATOM 1540 C CA . TYR B 1 81 ? 12.695 -7.484 -11.719 1 98.19 81 TYR B CA 1
ATOM 1541 C C . TYR B 1 81 ? 13.273 -6.801 -12.953 1 98.19 81 TYR B C 1
ATOM 1543 O O . TYR B 1 81 ? 13.062 -7.258 -14.086 1 98.19 81 TYR B O 1
ATOM 1551 N N . SER B 1 82 ? 13.961 -5.68 -12.695 1 96 82 SER B N 1
ATOM 1552 C CA . SER B 1 82 ? 14.758 -5.062 -13.75 1 96 82 SER B CA 1
ATOM 1553 C C . SER B 1 82 ? 16.234 -4.996 -13.375 1 96 82 SER B C 1
ATOM 1555 O O . SER B 1 82 ? 17.094 -4.789 -14.234 1 96 82 SER B O 1
ATOM 1557 N N . GLY B 1 83 ? 16.516 -5.035 -12.117 1 94.06 83 GLY B N 1
ATOM 1558 C CA . GLY B 1 83 ? 17.875 -4.887 -11.625 1 94.06 83 GLY B CA 1
ATOM 1559 C C . GLY B 1 83 ? 18.234 -3.459 -11.258 1 94.06 83 GLY B C 1
ATOM 1560 O O . GLY B 1 83 ? 19.312 -3.193 -10.734 1 94.06 83 GLY B O 1
ATOM 1561 N N . ASN B 1 84 ? 17.312 -2.566 -11.531 1 92.81 84 ASN B N 1
ATOM 1562 C CA . ASN B 1 84 ? 17.547 -1.154 -11.25 1 92.81 84 ASN B CA 1
ATOM 1563 C C . ASN B 1 84 ? 16.734 -0.684 -10.039 1 92.81 84 ASN B C 1
ATOM 1565 O O . ASN B 1 84 ? 15.727 -1.291 -9.688 1 92.81 84 ASN B O 1
ATOM 1569 N N . VAL B 1 85 ? 17.266 0.371 -9.414 1 89.94 85 VAL B N 1
ATOM 1570 C CA . VAL B 1 85 ? 16.547 0.987 -8.305 1 89.94 85 VAL B CA 1
ATOM 1571 C C . VAL B 1 85 ? 15.133 1.363 -8.758 1 89.94 85 VAL B C 1
ATOM 1573 O O . VAL B 1 85 ? 14.945 1.877 -9.867 1 89.94 85 VAL B O 1
ATOM 1576 N N . GLY B 1 86 ? 14.164 1.062 -7.93 1 90.62 86 GLY B N 1
ATOM 1577 C CA . GLY B 1 86 ? 12.805 1.445 -8.258 1 90.62 86 GLY B CA 1
ATOM 1578 C C . GLY B 1 86 ? 11.945 0.276 -8.711 1 90.62 86 GLY B C 1
ATOM 1579 O O . GLY B 1 86 ? 10.836 0.469 -9.203 1 90.62 86 GLY B O 1
ATOM 1580 N N . ASP B 1 87 ? 12.453 -0.948 -8.562 1 95.5 87 ASP B N 1
ATOM 1581 C CA . ASP B 1 87 ? 11.703 -2.131 -8.969 1 95.5 87 ASP B CA 1
ATOM 1582 C C . ASP B 1 87 ? 10.469 -2.322 -8.086 1 95.5 87 ASP B C 1
ATOM 1584 O O . ASP B 1 87 ? 9.508 -2.977 -8.484 1 95.5 87 ASP B O 1
ATOM 1588 N N . GLY B 1 88 ? 10.531 -1.779 -6.855 1 96.12 88 GLY B N 1
ATOM 1589 C CA . GLY B 1 88 ? 9.344 -1.792 -6.012 1 96.12 88 GLY B CA 1
ATOM 1590 C C . GLY B 1 88 ? 9.43 -2.791 -4.871 1 96.12 88 GLY B C 1
ATOM 1591 O O . GLY B 1 88 ? 10.523 -3.188 -4.469 1 96.12 88 GLY B O 1
ATOM 1592 N N . LYS B 1 89 ? 8.297 -3.031 -4.242 1 97.81 89 LYS B N 1
ATOM 1593 C CA . LYS B 1 89 ? 8.203 -3.816 -3.012 1 97.81 89 LYS B CA 1
ATOM 1594 C C . LYS B 1 89 ? 6.977 -4.723 -3.025 1 97.81 89 LYS B C 1
ATOM 1596 O O . LYS B 1 89 ? 6.012 -4.453 -3.74 1 97.81 89 LYS B O 1
ATOM 1601 N N . ILE B 1 90 ? 7.082 -5.754 -2.258 1 98.75 90 ILE B N 1
ATOM 1602 C CA . ILE B 1 90 ? 5.949 -6.633 -1.979 1 98.75 90 ILE B CA 1
ATOM 1603 C C . ILE B 1 90 ? 5.719 -6.711 -0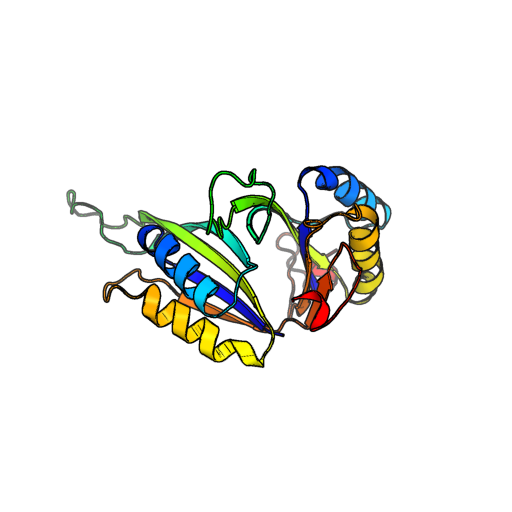.472 1 98.75 90 ILE B C 1
ATOM 1605 O O . ILE B 1 90 ? 6.672 -6.816 0.304 1 98.75 90 ILE B O 1
ATOM 1609 N N . PHE B 1 91 ? 4.5 -6.648 -0.045 1 98.75 91 PHE B N 1
ATOM 1610 C CA . PHE B 1 91 ? 4.113 -6.797 1.354 1 98.75 91 PHE B CA 1
ATOM 1611 C C . PHE B 1 91 ? 3.053 -7.879 1.511 1 98.75 91 PHE B C 1
ATOM 1613 O O . PHE B 1 91 ? 2.135 -7.98 0.693 1 98.75 91 PHE B O 1
ATOM 1620 N N . ILE B 1 92 ? 3.191 -8.703 2.566 1 98.81 92 ILE B N 1
ATOM 1621 C CA . ILE B 1 92 ? 2.262 -9.797 2.834 1 98.81 92 ILE B CA 1
ATOM 1622 C C . ILE B 1 92 ? 1.562 -9.562 4.172 1 98.81 92 ILE B C 1
ATOM 1624 O O . ILE B 1 92 ? 2.215 -9.266 5.176 1 98.81 92 ILE B O 1
ATOM 1628 N N . SER B 1 93 ? 0.266 -9.719 4.211 1 98.69 93 SER B N 1
ATOM 1629 C CA . SER B 1 93 ? -0.519 -9.648 5.441 1 98.69 93 SER B CA 1
ATOM 1630 C C . SER B 1 93 ? -1.548 -10.773 5.508 1 98.69 93 SER B C 1
ATOM 1632 O O . SER B 1 93 ? -1.724 -11.516 4.543 1 98.69 93 SER B O 1
ATOM 1634 N N . GLU B 1 94 ? -2.209 -10.859 6.66 1 98.25 94 GLU B N 1
ATOM 1635 C CA . GLU B 1 94 ? -3.223 -11.891 6.859 1 98.25 94 GLU B CA 1
ATOM 1636 C C . GLU B 1 94 ? -4.609 -11.383 6.473 1 98.25 94 GLU B C 1
ATOM 1638 O O . GLU B 1 94 ? -4.953 -10.234 6.742 1 98.25 94 GLU B O 1
ATOM 1643 N N . VAL B 1 95 ? -5.328 -12.234 5.863 1 98 95 VAL B N 1
ATOM 1644 C CA . VAL B 1 95 ? -6.762 -12.039 5.684 1 98 95 VAL B CA 1
ATOM 1645 C C . VAL B 1 95 ? -7.531 -13.039 6.547 1 98 95 VAL B C 1
ATOM 1647 O O . VAL B 1 95 ? -7.391 -14.25 6.383 1 98 95 VAL B O 1
ATOM 1650 N N . LEU B 1 96 ? -8.422 -12.492 7.352 1 97.31 96 LEU B N 1
ATOM 1651 C CA . LEU B 1 96 ? -9.102 -13.32 8.344 1 97.31 96 LEU B CA 1
ATOM 1652 C C . LEU B 1 96 ? -10.234 -14.117 7.707 1 97.31 96 LEU B C 1
ATOM 1654 O O . LEU B 1 96 ? -10.469 -15.273 8.07 1 97.31 96 LEU B O 1
ATOM 1658 N N . GLU B 1 97 ? -10.961 -13.453 6.773 1 97.38 97 GLU B N 1
ATOM 1659 C CA . GLU B 1 97 ? -12.117 -14.07 6.141 1 97.38 97 GLU B CA 1
ATOM 1660 C C . GLU B 1 97 ? -12.367 -13.477 4.754 1 97.38 97 GLU B C 1
ATOM 1662 O O . GLU B 1 97 ? -11.938 -12.359 4.465 1 97.38 97 GLU B O 1
ATOM 1667 N N . ALA B 1 98 ? -12.953 -14.234 3.908 1 97.5 98 ALA B N 1
ATOM 1668 C CA . ALA B 1 98 ? -13.359 -13.828 2.566 1 97.5 98 ALA B CA 1
ATOM 1669 C C . ALA B 1 98 ? -14.727 -14.391 2.213 1 97.5 98 ALA B C 1
ATOM 1671 O O . ALA B 1 98 ? -15.07 -15.508 2.627 1 97.5 98 ALA B O 1
ATOM 1672 N N . TYR B 1 99 ? -15.516 -13.539 1.455 1 97.56 99 TYR B N 1
ATOM 1673 C CA . TYR B 1 99 ? -16.844 -13.93 0.998 1 97.56 99 TYR B CA 1
ATOM 1674 C C . TYR B 1 99 ? -17 -13.664 -0.494 1 97.56 99 TYR B C 1
ATOM 1676 O O . TYR B 1 99 ? -16.594 -12.617 -0.992 1 97.56 99 TYR B O 1
ATOM 1684 N N . ARG B 1 100 ? -17.578 -14.641 -1.116 1 96.62 100 ARG B N 1
ATOM 1685 C CA . ARG B 1 100 ? -18.047 -14.398 -2.475 1 96.62 100 ARG B CA 1
ATOM 1686 C C . ARG B 1 100 ? -19.469 -13.859 -2.473 1 96.62 100 ARG B C 1
ATOM 1688 O O . ARG B 1 100 ? -20.391 -14.547 -2.027 1 96.62 100 ARG B O 1
ATOM 1695 N N . ILE B 1 101 ? -19.703 -12.656 -3.014 1 96.94 101 ILE B N 1
ATOM 1696 C CA . ILE B 1 101 ? -20.969 -11.945 -2.914 1 96.94 101 ILE B CA 1
ATOM 1697 C C . ILE B 1 101 ? -22.062 -12.742 -3.633 1 96.94 101 ILE B C 1
ATOM 1699 O O . ILE B 1 101 ? -23.156 -12.938 -3.094 1 96.94 101 ILE B O 1
ATOM 1703 N N . ARG B 1 102 ? -21.672 -13.219 -4.875 1 96.75 102 ARG B N 1
ATOM 1704 C CA . ARG B 1 102 ? -22.672 -13.875 -5.703 1 96.75 102 ARG B CA 1
ATOM 1705 C C . ARG B 1 102 ? -23.219 -15.125 -5.02 1 96.75 102 ARG B C 1
ATOM 1707 O O . ARG B 1 102 ? -24.422 -15.391 -5.059 1 96.75 102 ARG B O 1
ATOM 1714 N N . THR B 1 103 ? -22.484 -15.891 -4.328 1 96.62 103 THR B N 1
ATOM 1715 C CA . THR B 1 103 ? -22.875 -17.203 -3.824 1 96.62 103 THR B CA 1
ATOM 1716 C C . THR B 1 103 ? -22.953 -17.203 -2.299 1 96.62 103 THR B C 1
ATOM 1718 O O . THR B 1 103 ? -23.469 -18.141 -1.692 1 96.62 103 THR B O 1
ATOM 1721 N N . LYS B 1 104 ? -22.422 -16.188 -1.637 1 96.44 104 LYS B N 1
ATOM 1722 C CA . LYS B 1 104 ? -22.375 -16.031 -0.187 1 96.44 104 LYS B CA 1
ATOM 1723 C C . LYS B 1 104 ? -21.438 -17.047 0.449 1 96.44 104 LYS B C 1
ATOM 1725 O O . LYS B 1 104 ? -21.484 -17.281 1.661 1 96.44 104 LYS B O 1
ATOM 1730 N N . GLU B 1 105 ? -20.578 -17.797 -0.36 1 96.25 105 GLU B N 1
ATOM 1731 C CA . GLU B 1 105 ? -19.562 -18.703 0.157 1 96.25 105 GLU B CA 1
ATOM 1732 C C . GLU B 1 105 ? -18.453 -17.938 0.873 1 96.25 105 GLU B C 1
ATOM 1734 O O . GLU B 1 105 ? -18.172 -16.781 0.531 1 96.25 105 GLU B O 1
ATOM 1739 N N . SER B 1 106 ? -17.828 -18.688 1.881 1 94.88 106 SER B N 1
ATOM 1740 C CA . SER B 1 106 ? -16.781 -18.031 2.654 1 94.88 106 SER B CA 1
ATOM 1741 C C . SER B 1 106 ? -15.516 -18.891 2.676 1 94.88 106 SER B C 1
ATOM 1743 O O . SER B 1 106 ? -15.492 -20 2.125 1 94.88 106 SER B O 1
ATOM 1745 N N . GLY B 1 107 ? -14.406 -18.266 3.215 1 91.38 107 GLY B N 1
ATOM 1746 C CA . GLY B 1 107 ? -13.141 -18.984 3.285 1 91.38 107 GLY B CA 1
ATOM 1747 C C . GLY B 1 107 ? -12.461 -19.125 1.938 1 91.38 107 GLY B C 1
ATOM 1748 O O . GLY B 1 107 ? -12.445 -18.172 1.141 1 91.38 107 GLY B O 1
ATOM 1749 N N . LYS B 1 108 ? -11.922 -20.297 1.7 1 89.25 108 LYS B N 1
ATOM 1750 C CA . LYS B 1 108 ? -11.195 -20.547 0.46 1 89.25 108 LYS B CA 1
ATOM 1751 C C . LYS B 1 108 ? -12.117 -20.438 -0.751 1 89.25 108 LYS B C 1
ATOM 1753 O O . LYS B 1 108 ? -11.703 -19.953 -1.809 1 89.25 108 LYS B O 1
ATOM 1758 N N . ALA B 1 109 ? -13.297 -20.859 -0.6 1 90.69 109 ALA B N 1
ATOM 1759 C CA . ALA B 1 109 ? -14.266 -20.812 -1.688 1 90.69 109 ALA B CA 1
ATOM 1760 C C . ALA B 1 109 ? -14.617 -19.375 -2.041 1 90.69 109 ALA B C 1
ATOM 1762 O O . ALA B 1 109 ? -15.117 -19.094 -3.135 1 90.69 109 ALA B O 1
ATOM 1763 N N . GLY B 1 110 ? -14.336 -18.469 -1.059 1 91.56 110 GLY B N 1
ATOM 1764 C CA . GLY B 1 110 ? -14.648 -17.062 -1.274 1 91.56 110 GLY B CA 1
ATOM 1765 C C . GLY B 1 110 ? -13.609 -16.344 -2.107 1 91.56 110 GLY B C 1
ATOM 1766 O O . GLY B 1 110 ? -13.852 -15.242 -2.594 1 91.56 110 GLY B O 1
ATOM 1767 N N . ILE B 1 111 ? -12.391 -16.875 -2.26 1 90.44 111 ILE B N 1
ATOM 1768 C CA . ILE B 1 111 ? -11.328 -16.172 -2.975 1 90.44 111 ILE B CA 1
ATOM 1769 C C . ILE B 1 111 ? -11.156 -16.781 -4.367 1 90.44 111 ILE B C 1
ATOM 1771 O O . ILE B 1 111 ? -10.664 -16.125 -5.281 1 90.44 111 ILE B O 1
ATOM 1775 N N . ASN B 1 112 ? -11.414 -17.984 -4.672 1 78.12 112 ASN B N 1
ATOM 1776 C CA . ASN B 1 112 ? -11.211 -18.703 -5.934 1 78.12 112 ASN B CA 1
ATOM 1777 C C . ASN B 1 112 ? -12.367 -18.453 -6.902 1 78.12 112 ASN B C 1
ATOM 1779 O O . ASN B 1 112 ? -13.508 -18.281 -6.484 1 78.12 112 ASN B O 1
#

InterPro domains:
  IPR002187 Nitrogen regulatory protein PII [PF00543] (1-105)
  IPR002187 Nitrogen regulatory protein PII [PR00340] (2-17)
  IPR002187 Nitrogen regulatory protein PII [PR00340] (23-41)
  IPR002187 Nitrogen regulatory protein PII [PR00340] (51-74)
  IPR002187 Nitrogen regulatory protein PII [PR00340] (82-102)
  IPR002187 Nitrogen regulatory protein PII [PS51343] (1-111)
  IPR002187 Nitrogen regulatory protein PII [PTHR30115] (2-109)
  IPR002187 Nitrogen regulatory protein PII [SM00938] (4-104)
  IPR011322 Nitrogen regulatory PII-like, alpha/beta [SSF54913] (1-110)
  IPR015867 Nitrogen regulatory protein PII/ATP phosphoribosyltransferase, C-terminal [G3DSA:3.30.70.120] (1-112)
  IPR017918 Nitrogen regulatory protein PII, conserved site [PS00638] (82-95)

Solvent-accessible surface area (backbone atoms only — not comparable to full-atom values): 12416 Å² total; per-residue (Å²): 77,32,34,40,39,35,38,29,41,56,89,32,42,67,57,30,54,53,53,36,42,73,76,66,55,54,62,37,36,34,40,80,43,75,42,80,39,78,59,70,70,64,70,87,64,86,76,79,70,82,53,73,33,82,36,73,28,32,35,37,46,34,60,43,53,64,91,47,45,64,63,51,52,50,50,43,56,64,48,43,55,78,88,52,92,72,43,60,53,74,47,78,46,70,34,78,41,29,27,19,30,52,77,65,37,51,48,71,65,16,63,104,76,33,33,40,39,36,40,29,41,56,89,33,43,67,57,32,50,52,54,35,43,73,76,66,53,78,70,67,49,71,49,76,33,33,31,37,33,83,50,66,76,65,77,90,69,90,75,91,70,80,54,68,39,83,37,76,29,33,35,36,47,36,60,43,53,63,90,46,45,65,64,51,51,50,49,44,39,62,48,42,45,75,72,44,94,72,25,40,36,36,40,30,31,79,42,92,73,39,63,26,79,93,78,64,37,53,48,71,67,19,64,108

Sequence (224 aa):
MKKIEAIIRKSKFDDVKKALHQIGVNFFSYWDVTGVGNEKEGHVYRGISYSTSDIQRRYLSIVISDDFLETTVNTILDTAYSGNVGDGKIFISEVLEAYRIRTKESGKAGINMKKIEAIIRKSKFDDVKKALHQIGVNFFSYWDVTGVGNEKEGHVYRGISYSTSDIQRRYLSIVISDDFLETTVNTILDTAYSGNVGDGKIFISEVLEAYRIRTKESGKAGIN

Secondary structure (DSSP, 8-state):
-EEEEEEEEGGGHHHHHHHHHHTT---EEEEEEEEEE----S---SS-----EEEEEEEEEEEE-GGGHHHHHHHHHHHH--SSTT--EEEEEE--EEEETTT--BTHHHH-/-EEEEEEE-GGGHHHHHHHHHHTT----EEEEEEEEE----S---SS-----EEEEEEEEEEEE-GGGHHHHHHHHHHHS--SSTT--EEEEEE----B-TTT--BGGGGT-

Nearest PDB structures (foldseek):
  2xzw-assembly2_F  TM=8.979E-01  e=6.637E-13  Synechococcus elongatus PCC 7942 = FACHB-805
  3mhy-assembly1_C  TM=9.058E-01  e=1.489E-12  Azospirillum brasilense
  4co0-assembly1_A  TM=8.775E-01  e=4.560E-12  Azospirillum brasilense
  4ozn-assembly1_A  TM=8.751E-01  e=1.309E-10  Haloferax mediterranei ATCC 33500
  3lf0-assembly1_B  TM=8.690E-01  e=4.538E-10  Mycobacterium tuberculosis

pLDDT: mean 89.71, std 16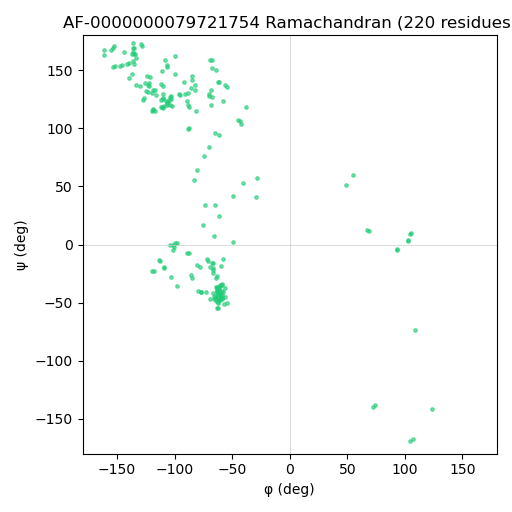.68, range [37.72, 98.88]